Protein AF-A0A377C5Z7-F1 (afdb_monomer)

Organism: Escherichia coli (NCBI:txid562)

InterPro domains:
  IPR011757 Lytic transglycosylase MltB [TIGR02282] (18-226)
  IPR023346 Lysozyme-like domain superfamily [SSF53955] (19-225)
  IPR031304 Transglycosylase SLT domain 2 [PF13406] (20-225)
  IPR043426 Membrane-bound lytic murein transglycosylase B-like [PTHR30163] (13-225)

Solvent-accessible surface area (backbone atoms only — not comparable to full-atom values): 14525 Å² total; per-residue (Å²): 111,71,71,60,57,49,51,54,58,54,54,60,49,47,58,53,50,41,51,54,47,66,75,41,42,68,56,36,52,50,26,24,72,76,38,49,38,54,48,70,55,48,55,48,49,22,38,73,59,7,57,70,54,76,48,34,52,81,35,36,29,53,60,24,21,50,47,36,28,76,74,31,79,95,49,13,70,64,28,40,55,31,39,54,39,38,53,50,47,22,60,77,72,69,46,64,58,80,74,44,46,3,29,77,80,30,24,32,24,28,63,47,38,41,37,59,49,41,79,73,29,53,36,53,52,73,71,81,86,54,72,44,46,78,38,69,49,15,24,45,32,15,51,22,42,41,41,35,76,53,61,42,58,76,74,63,26,26,37,50,36,76,37,60,51,84,93,54,81,64,33,84,86,38,80,38,44,52,66,58,41,42,74,49,52,30,42,69,68,55,89,69,79,90,63,61,56,27,12,38,35,72,32,61,49,85,89,48,76,49,33,31,41,35,24,68,39,42,50,33,61,44,62,82,42,58,60,48,97,88,42,100,64,25,60,70,46,45,60,29,76,71,36,53,87,70,58,64,56,56,67,59,89,90,42,87,44,89,21,74,44,60,94,40,30,76,80,83,129

Sequence (269 aa):
MAALSQKIYYAGQRAERCVFWNQYEDALNRAWQVYGVPPEIIVGIIGVETRWGRVMGKTRILDALATLSFNYPRRAEYFSGELETFLLMARDEQDDPLNLKGSFAGAMGYGQFMPSSYKQYAVDFSGDGHINLWDPVDAIGSVANYFKAHGWVKGIRSRNGKRQAPGLLNGFKTRYSISQLAAAGLTPQQPLGNHQQASLLRLDVGTGYQYWYGLPNFYTITRYKPQHPLRNGGLAVRTSRGAGARAVTICKRGRELPLANQLFSESSS

Foldseek 3Di:
DVVVVLVVVVVVLLVLLQVLCVVCVVLQVVLCVVQVDHSCLLSVQLCVQANVPPRQADAQLLVLLVCCLPPPVVCNVVSVVLNVLLVVLCVVQVHDSRPFGGDSNNQGASNRDGSVLCVVQFDPQVPPPHGDSNDSSRSSNSVSRLLSVLPDDNFFQKFWWPDDQVVDDADQPDKDFPVVCVVSVTDTPDDPPPDGMFGWHWADLPVGIIIMGGDSSNNSSQVSWVPDPPDDAGPVRCCRPSDSLFAPFDDDPNDTDGPSPPVGGDDDD

Nearest PDB structures (foldseek):
  1qdt-assembly1_A  TM=9.979E-01  e=6.343E-34  Escherichia coli
  1d0l-assembly1_A  TM=9.889E-01  e=9.817E-34  Escherichia coli
  1ltm-assembly1_A  TM=9.969E-01  e=5.631E-33  Escherichia coli
  4anr-assembly1_A  TM=9.331E-01  e=9.715E-22  Pseudomonas aeruginosa PAO1
  5o8x-assembly2_B  TM=9.206E-01  e=4.731E-21  Pseudomonas aeruginosa

Secondary structure (DSSP, 8-state):
-HHHHHHHHHHHHHHHHHHHHHHTHHHHHHHHHHH---HHHHHHHHHHHHTTTTT---EEHHHHHHHHHHS-GGGHHHHHHHHHHHHHHHHHTT--TTT-EE-TT--BTTTTB-HHHHHHH----SSSS---TTSHHHHHHHHHHHHHHTT--SS--EEEBSS--TTS--STT--EEHHHHHHTT--BSS--TT--EEEEEEEE-SSSEEEEEE-HHHHHHHHHS---TTSS--HHHHHHHS--S-----EETTEE---SSTTTSPPP-

Structure (mmCIF, N/CA/C/O backbone):
data_AF-A0A377C5Z7-F1
#
_entry.id   AF-A0A377C5Z7-F1
#
loop_
_atom_site.group_PDB
_atom_site.id
_atom_site.type_symbol
_atom_site.label_atom_id
_atom_site.label_alt_id
_atom_site.label_comp_id
_atom_site.label_asym_id
_atom_site.label_entity_id
_atom_site.label_seq_id
_atom_site.pdbx_PDB_ins_code
_atom_site.Cartn_x
_atom_site.Cartn_y
_atom_site.Cartn_z
_atom_site.occupancy
_atom_site.B_iso_or_equiv
_atom_site.auth_seq_id
_atom_site.auth_comp_id
_atom_site.auth_asym_id
_atom_site.auth_atom_id
_atom_site.pdbx_PDB_model_num
ATOM 1 N N . MET A 1 1 ? 29.939 13.142 4.996 1.00 23.59 1 MET A N 1
ATOM 2 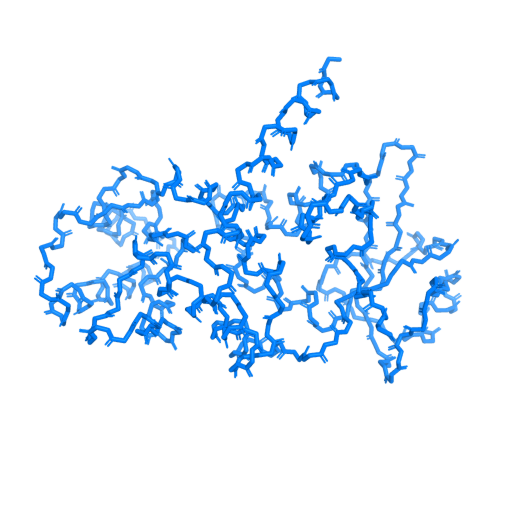C CA . MET A 1 1 ? 29.063 13.100 6.192 1.00 23.59 1 MET A CA 1
ATOM 3 C C . MET A 1 1 ? 27.682 12.480 5.926 1.00 23.59 1 MET A C 1
ATOM 5 O O . MET A 1 1 ? 27.340 11.537 6.629 1.00 23.59 1 MET A O 1
ATOM 9 N N . ALA A 1 2 ? 26.926 12.877 4.888 1.00 23.48 2 ALA A N 1
ATOM 10 C CA . ALA A 1 2 ? 25.609 12.281 4.566 1.00 23.48 2 ALA A CA 1
ATOM 11 C C . ALA A 1 2 ? 25.632 10.755 4.290 1.00 23.48 2 ALA A C 1
ATOM 13 O O . ALA A 1 2 ? 24.797 10.016 4.802 1.00 23.48 2 ALA A O 1
ATOM 14 N N . ALA A 1 3 ? 26.645 10.252 3.573 1.00 24.05 3 ALA A N 1
ATOM 15 C CA . ALA A 1 3 ? 26.779 8.821 3.268 1.00 24.05 3 ALA A CA 1
ATOM 16 C C . ALA A 1 3 ? 27.114 7.933 4.492 1.00 24.05 3 ALA A C 1
ATOM 18 O O . ALA A 1 3 ? 26.784 6.746 4.503 1.00 24.05 3 ALA A O 1
ATOM 19 N N . LEU A 1 4 ? 27.757 8.492 5.529 1.00 22.17 4 LEU A N 1
ATOM 20 C CA . LEU A 1 4 ? 28.096 7.775 6.769 1.00 22.17 4 LEU A CA 1
ATOM 21 C C . LEU A 1 4 ? 26.872 7.655 7.693 1.00 22.17 4 LEU A C 1
ATOM 23 O O . LEU A 1 4 ? 26.595 6.573 8.203 1.00 22.17 4 LEU A O 1
ATOM 27 N N . SER A 1 5 ? 26.083 8.730 7.807 1.00 25.59 5 SER A N 1
ATOM 28 C CA . SER A 1 5 ? 24.785 8.738 8.503 1.00 25.59 5 SER A CA 1
ATOM 29 C C . SER A 1 5 ? 23.794 7.729 7.895 1.00 25.59 5 SER A C 1
ATOM 31 O O . SER A 1 5 ? 23.107 7.000 8.610 1.00 25.59 5 SER A O 1
ATOM 33 N N . GLN A 1 6 ? 23.795 7.595 6.567 1.00 30.36 6 GLN A N 1
ATOM 34 C CA . GLN A 1 6 ? 22.922 6.680 5.830 1.00 30.36 6 GLN A CA 1
ATOM 35 C C . GLN A 1 6 ? 23.307 5.198 6.002 1.00 30.36 6 GLN A C 1
ATOM 37 O O . GLN A 1 6 ? 22.430 4.342 6.114 1.00 30.36 6 GLN A O 1
ATOM 42 N N . LYS A 1 7 ? 24.607 4.877 6.097 1.00 27.23 7 LYS A N 1
ATOM 43 C CA . LYS A 1 7 ? 25.085 3.516 6.414 1.00 27.23 7 LYS A CA 1
ATOM 44 C C . LYS A 1 7 ? 24.600 3.039 7.786 1.00 27.23 7 LYS A C 1
ATOM 46 O O . LYS A 1 7 ? 24.152 1.903 7.898 1.00 27.23 7 LYS A O 1
ATOM 51 N N . ILE A 1 8 ? 24.650 3.904 8.798 1.00 28.05 8 ILE A N 1
ATOM 52 C CA . ILE A 1 8 ? 24.193 3.592 10.162 1.00 28.05 8 ILE A CA 1
ATOM 53 C C . ILE A 1 8 ? 22.662 3.424 10.187 1.00 28.05 8 ILE A C 1
ATOM 55 O O . ILE A 1 8 ? 22.156 2.466 10.769 1.00 28.05 8 ILE A O 1
ATOM 59 N N . TYR A 1 9 ? 21.930 4.281 9.462 1.00 35.31 9 TYR A N 1
ATOM 60 C CA . TYR A 1 9 ? 20.467 4.221 9.330 1.00 35.31 9 TYR A CA 1
ATOM 61 C C . TYR A 1 9 ? 19.951 2.893 8.747 1.00 35.31 9 TYR A C 1
ATOM 63 O O . TYR A 1 9 ? 18.966 2.341 9.241 1.00 35.31 9 TYR A O 1
ATOM 71 N N . TYR A 1 10 ? 20.614 2.365 7.712 1.00 42.19 10 TYR A N 1
ATOM 72 C CA . TYR A 1 10 ? 20.231 1.098 7.078 1.00 42.19 10 TYR A CA 1
ATOM 73 C C . TYR A 1 10 ? 20.812 -0.140 7.780 1.00 42.19 10 TYR A C 1
ATOM 75 O O . TYR A 1 10 ? 20.219 -1.213 7.684 1.00 42.19 10 TYR A O 1
ATOM 83 N N . ALA A 1 11 ? 21.931 -0.016 8.503 1.00 43.81 11 ALA A N 1
ATOM 84 C CA . ALA A 1 11 ? 22.494 -1.111 9.295 1.00 43.81 11 ALA A CA 1
ATOM 85 C C . ALA A 1 11 ? 21.603 -1.473 10.497 1.00 43.81 11 ALA A C 1
ATOM 87 O O . ALA A 1 11 ? 21.316 -2.652 10.688 1.00 43.81 11 ALA A O 1
ATOM 88 N N . GLY A 1 12 ? 21.085 -0.483 11.237 1.00 54.31 12 GLY A N 1
ATOM 89 C CA . GLY A 1 12 ? 20.148 -0.728 12.347 1.00 54.31 12 GLY A CA 1
ATOM 90 C C . GLY A 1 12 ? 18.846 -1.400 11.891 1.00 54.31 12 GLY A C 1
ATOM 91 O O . GLY A 1 12 ? 18.386 -2.362 12.498 1.00 54.31 12 GLY A O 1
ATOM 92 N N . GLN A 1 13 ? 18.323 -0.997 10.731 1.00 63.56 13 GLN A N 1
ATOM 93 C CA . GLN A 1 13 ? 17.119 -1.596 10.141 1.00 63.56 13 GLN A CA 1
ATOM 94 C C . GLN A 1 13 ? 17.314 -3.033 9.633 1.00 63.56 13 GLN A C 1
ATOM 96 O O . GLN A 1 13 ? 16.328 -3.738 9.428 1.00 63.56 13 GLN A O 1
ATOM 101 N N . ARG A 1 14 ? 18.554 -3.507 9.420 1.00 64.62 14 ARG A N 1
ATOM 102 C CA . ARG A 1 14 ? 18.793 -4.901 8.996 1.00 64.62 14 ARG A CA 1
ATOM 103 C C . ARG A 1 14 ? 18.428 -5.888 10.096 1.00 64.62 14 ARG A C 1
ATOM 105 O O . ARG A 1 14 ? 17.741 -6.858 9.798 1.00 64.62 14 ARG A O 1
ATOM 112 N N . ALA A 1 15 ? 18.857 -5.637 11.331 1.00 76.50 15 ALA A N 1
ATOM 113 C CA . ALA A 1 15 ? 18.567 -6.530 12.451 1.00 76.50 15 ALA A CA 1
ATOM 114 C C . ALA A 1 15 ? 17.055 -6.618 12.703 1.00 76.50 15 ALA A C 1
ATOM 116 O O . ALA A 1 15 ? 16.495 -7.706 12.772 1.00 76.50 15 ALA A O 1
ATOM 117 N N . GLU A 1 16 ? 16.385 -5.469 12.727 1.00 79.19 16 GLU A N 1
ATOM 118 C CA . GLU A 1 16 ? 14.942 -5.357 12.966 1.00 79.19 16 GLU A CA 1
ATOM 119 C C . GLU A 1 16 ? 14.116 -6.077 11.905 1.00 79.19 16 GLU A C 1
ATOM 121 O O . GLU A 1 16 ? 13.191 -6.816 12.235 1.00 79.19 16 GLU A O 1
ATOM 126 N N . ARG A 1 17 ? 14.502 -5.932 10.631 1.00 82.31 17 ARG A N 1
ATOM 127 C CA . ARG A 1 17 ? 13.880 -6.676 9.536 1.00 82.31 17 ARG A CA 1
ATOM 128 C C . ARG A 1 17 ? 13.954 -8.177 9.765 1.00 82.31 17 ARG A C 1
ATOM 130 O O . ARG A 1 17 ? 12.972 -8.874 9.542 1.00 82.31 17 ARG A O 1
ATOM 137 N N . CYS A 1 18 ? 15.138 -8.673 10.119 1.00 84.94 18 CYS A N 1
ATOM 138 C CA . CYS A 1 18 ? 15.356 -10.104 10.280 1.00 84.94 18 CYS A CA 1
ATOM 139 C C . CYS A 1 18 ? 14.595 -10.640 11.497 1.00 84.94 18 CYS A C 1
ATOM 141 O O . CYS A 1 18 ? 14.046 -11.731 11.417 1.00 84.94 18 CYS A O 1
ATOM 143 N N . VAL A 1 19 ? 14.481 -9.850 12.571 1.00 91.38 19 VAL A N 1
ATOM 144 C CA . VAL A 1 19 ? 13.620 -10.177 13.717 1.00 91.38 19 VAL A CA 1
ATOM 145 C C . VAL A 1 19 ? 12.160 -10.293 13.281 1.00 91.38 19 VAL A C 1
ATOM 147 O O . VAL A 1 19 ? 11.564 -11.340 13.504 1.00 91.38 19 VAL A O 1
ATOM 150 N N . PHE A 1 20 ? 11.606 -9.282 12.600 1.00 92.81 20 PHE A N 1
ATOM 151 C CA . PHE A 1 20 ? 10.213 -9.325 12.137 1.00 92.81 20 PHE A CA 1
ATOM 152 C C . PHE A 1 20 ? 9.961 -10.502 11.188 1.00 92.81 20 PHE A C 1
ATOM 154 O O . PHE A 1 20 ? 8.973 -11.213 11.332 1.00 92.81 20 PHE A O 1
ATOM 161 N N . TRP A 1 21 ? 10.869 -10.734 10.234 1.00 93.56 21 TRP A N 1
ATOM 162 C CA . TRP A 1 21 ? 10.748 -11.857 9.308 1.00 93.56 21 TRP A CA 1
ATOM 163 C C . TRP A 1 21 ? 10.717 -13.191 10.046 1.00 93.56 21 TRP A C 1
ATOM 165 O O . TRP A 1 21 ? 9.809 -13.978 9.818 1.00 93.56 21 TRP A O 1
ATOM 175 N N . ASN A 1 22 ? 11.701 -13.448 10.910 1.00 93.94 22 ASN A N 1
ATOM 176 C CA . ASN A 1 22 ? 11.809 -14.724 11.615 1.00 93.94 22 ASN A CA 1
ATOM 177 C C . ASN A 1 22 ? 10.630 -14.933 12.575 1.00 93.94 22 ASN A C 1
ATOM 179 O O . ASN A 1 22 ? 10.147 -16.049 12.706 1.00 93.94 22 ASN A O 1
ATOM 183 N N . GLN A 1 23 ? 10.158 -13.867 13.227 1.00 97.56 23 GLN A N 1
ATOM 184 C CA . GLN A 1 23 ? 9.027 -13.931 14.151 1.00 97.56 23 GLN A CA 1
ATOM 185 C C . GLN A 1 23 ? 7.709 -14.277 13.445 1.00 97.56 23 GLN A C 1
ATOM 187 O O . GLN A 1 23 ? 6.897 -15.000 14.010 1.00 97.56 23 GLN A O 1
ATOM 192 N N . TYR A 1 24 ? 7.499 -13.783 12.221 1.00 98.12 24 TYR A N 1
ATOM 193 C CA . TYR A 1 24 ? 6.255 -13.971 11.467 1.00 98.12 24 TYR A CA 1
ATOM 194 C C . TYR A 1 24 ? 6.449 -14.810 10.196 1.00 98.12 24 TYR A C 1
ATOM 196 O O . TYR A 1 24 ? 5.706 -14.646 9.226 1.00 98.12 24 TYR A O 1
ATOM 204 N N . GLU A 1 25 ? 7.447 -15.702 10.176 1.00 97.06 25 GLU A N 1
ATOM 205 C CA . GLU A 1 25 ? 7.810 -16.489 8.989 1.00 97.06 25 GLU A CA 1
ATOM 206 C C 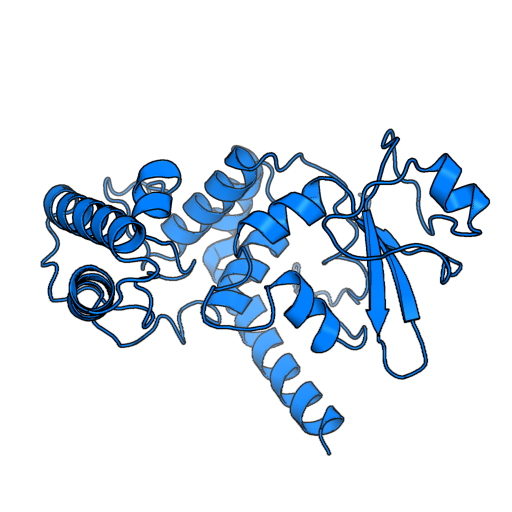. GLU A 1 25 ? 6.622 -17.318 8.476 1.00 97.06 25 GLU A C 1
ATOM 208 O O . GLU A 1 25 ? 6.363 -17.336 7.271 1.00 97.06 25 GLU A O 1
ATOM 213 N N . ASP A 1 26 ? 5.841 -17.920 9.373 1.00 98.25 26 ASP A N 1
ATOM 214 C CA . ASP A 1 26 ? 4.672 -18.726 9.007 1.00 98.25 26 ASP A CA 1
ATOM 215 C C . ASP A 1 26 ? 3.556 -17.889 8.373 1.00 98.25 26 ASP A C 1
ATOM 217 O O . ASP A 1 26 ? 3.018 -18.258 7.326 1.00 98.25 26 ASP A O 1
ATOM 221 N N . ALA A 1 27 ? 3.246 -16.720 8.945 1.00 98.62 27 ALA A N 1
ATOM 222 C CA . ALA A 1 27 ? 2.271 -15.793 8.374 1.00 98.62 27 ALA A CA 1
ATOM 223 C C . ALA A 1 27 ? 2.728 -15.287 6.997 1.00 98.62 27 ALA A C 1
ATOM 225 O O . ALA A 1 27 ? 1.948 -15.270 6.046 1.00 98.62 27 ALA A O 1
ATOM 226 N N . LEU A 1 28 ? 4.008 -14.936 6.855 1.00 97.69 28 LEU A N 1
ATOM 227 C CA . LEU A 1 28 ? 4.588 -14.499 5.585 1.00 97.69 28 LEU A CA 1
ATOM 228 C C . LEU A 1 28 ? 4.535 -15.599 4.517 1.00 97.69 28 LEU A C 1
ATOM 230 O O . LEU A 1 28 ? 4.160 -15.335 3.372 1.00 97.69 28 LEU A O 1
ATOM 234 N N . ASN A 1 29 ? 4.878 -16.834 4.881 1.00 97.50 29 ASN A N 1
ATOM 235 C CA . ASN A 1 29 ? 4.826 -17.977 3.974 1.00 97.50 29 ASN A CA 1
ATOM 236 C C . ASN A 1 29 ? 3.388 -18.298 3.560 1.00 97.50 29 ASN A C 1
ATOM 238 O O . ASN A 1 29 ? 3.127 -18.517 2.375 1.00 97.50 29 ASN A O 1
ATOM 242 N N . ARG A 1 30 ? 2.440 -18.257 4.500 1.00 98.50 30 ARG A N 1
ATOM 243 C CA . ARG A 1 30 ? 1.015 -18.437 4.204 1.00 98.50 30 ARG A CA 1
ATOM 244 C C . ARG A 1 30 ? 0.492 -17.334 3.287 1.00 98.50 30 ARG A C 1
ATOM 246 O O . ARG A 1 30 ? -0.177 -17.630 2.301 1.00 98.50 30 ARG A O 1
ATOM 253 N N . ALA A 1 31 ? 0.851 -16.074 3.533 1.00 97.94 31 ALA A N 1
ATOM 254 C CA . ALA A 1 31 ? 0.474 -14.960 2.664 1.00 97.94 31 ALA A CA 1
ATOM 255 C C . ALA A 1 31 ? 1.033 -15.136 1.244 1.00 97.94 31 ALA A C 1
ATOM 257 O O . ALA A 1 31 ? 0.332 -14.888 0.261 1.00 97.94 31 ALA A O 1
ATOM 258 N N . TRP A 1 32 ? 2.262 -15.640 1.117 1.00 95.88 32 TRP A N 1
ATOM 259 C CA . TRP A 1 32 ? 2.836 -15.961 -0.185 1.00 95.88 32 TRP A CA 1
ATOM 260 C C . TRP A 1 32 ? 2.069 -17.073 -0.909 1.00 95.88 32 TRP A C 1
ATOM 262 O O . TRP A 1 32 ? 1.800 -16.946 -2.103 1.00 95.88 32 TRP A O 1
ATOM 272 N N . GLN A 1 33 ? 1.673 -18.130 -0.202 1.00 96.94 33 GLN A N 1
ATOM 273 C CA . GLN A 1 33 ? 0.896 -19.234 -0.773 1.00 96.94 33 GLN A CA 1
ATOM 274 C C . GLN A 1 33 ? -0.501 -18.785 -1.231 1.00 96.94 33 GLN A C 1
ATOM 276 O O . GLN A 1 33 ? -0.922 -19.134 -2.331 1.00 96.94 33 GLN A O 1
ATOM 281 N N . VAL A 1 34 ? -1.195 -17.975 -0.425 1.00 97.31 34 VAL A N 1
ATOM 282 C CA . VAL A 1 34 ? -2.578 -17.533 -0.691 1.00 97.31 34 VAL A CA 1
ATOM 283 C C . VAL A 1 34 ? -2.642 -16.423 -1.749 1.00 97.31 34 VAL A C 1
ATOM 285 O O . VAL A 1 34 ? -3.525 -16.415 -2.619 1.00 97.31 34 VAL A O 1
ATOM 288 N N . TYR A 1 35 ? -1.714 -15.465 -1.685 1.00 96.25 35 TYR A N 1
ATOM 289 C CA . TYR A 1 35 ? -1.780 -14.243 -2.489 1.00 96.25 35 TYR A CA 1
ATOM 290 C C . TYR A 1 35 ? -0.719 -14.152 -3.590 1.00 96.25 35 TYR A C 1
ATOM 292 O O . TYR A 1 35 ? -0.818 -13.288 -4.458 1.00 96.25 35 TYR A O 1
ATOM 300 N N . GLY A 1 36 ? 0.296 -15.020 -3.586 1.00 92.56 36 GLY A N 1
ATOM 301 C CA . GLY A 1 36 ? 1.389 -14.988 -4.563 1.00 92.56 36 GLY A CA 1
ATOM 302 C C . GLY A 1 36 ? 2.370 -13.824 -4.373 1.00 92.56 36 GLY A C 1
ATOM 303 O O . GLY A 1 36 ? 3.256 -13.627 -5.210 1.00 92.56 36 GLY A O 1
ATOM 304 N N . VAL A 1 37 ? 2.235 -13.060 -3.284 1.00 91.06 37 VAL A N 1
ATOM 305 C CA . VAL A 1 37 ? 3.092 -11.915 -2.949 1.00 91.06 37 VAL A CA 1
ATOM 306 C C . VAL A 1 37 ? 4.277 -12.399 -2.109 1.00 91.06 37 VAL A C 1
ATOM 308 O O . VAL A 1 37 ? 4.057 -12.952 -1.034 1.00 91.06 37 VAL A O 1
ATOM 311 N N . PRO A 1 38 ? 5.530 -12.219 -2.566 1.00 88.81 38 PRO A N 1
ATOM 312 C CA . PRO A 1 38 ? 6.696 -12.705 -1.841 1.00 88.81 38 PRO A CA 1
ATOM 313 C C . PRO A 1 38 ? 6.857 -12.040 -0.464 1.00 88.81 38 PRO A C 1
ATOM 315 O O . PRO A 1 38 ? 6.632 -10.826 -0.351 1.00 88.81 38 PRO A O 1
ATOM 318 N N . PRO A 1 39 ? 7.330 -12.778 0.557 1.00 89.25 39 PRO A N 1
ATOM 319 C CA . PRO A 1 39 ? 7.562 -12.242 1.897 1.00 89.25 39 PRO A CA 1
ATOM 320 C C . PRO A 1 39 ? 8.409 -10.965 1.925 1.00 89.25 39 PRO A C 1
ATOM 322 O O . PRO A 1 39 ? 8.112 -1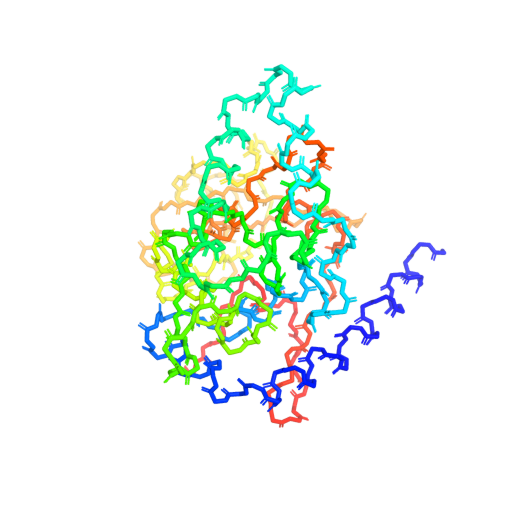0.044 2.684 1.00 89.25 39 PRO A O 1
ATOM 325 N N . GLU A 1 40 ? 9.418 -10.835 1.055 1.00 85.31 40 GLU A N 1
ATOM 326 C CA . GLU A 1 40 ? 10.274 -9.647 1.035 1.00 85.31 40 GLU A CA 1
ATOM 327 C C . GLU A 1 40 ? 9.561 -8.364 0.612 1.00 85.31 40 GLU A C 1
ATOM 329 O O . GLU A 1 40 ? 9.995 -7.274 0.990 1.00 85.31 40 GLU A O 1
ATOM 334 N N . ILE A 1 41 ? 8.458 -8.481 -0.128 1.00 85.31 41 ILE A N 1
ATOM 335 C CA . ILE A 1 41 ? 7.621 -7.340 -0.497 1.00 85.31 41 ILE A CA 1
ATOM 336 C C . ILE A 1 41 ? 6.778 -6.907 0.690 1.00 85.31 41 ILE A C 1
ATOM 338 O O . ILE A 1 41 ? 6.774 -5.724 1.022 1.00 85.31 41 ILE A O 1
ATOM 342 N N . ILE A 1 42 ? 6.149 -7.857 1.378 1.00 89.50 42 ILE A N 1
ATOM 343 C CA . ILE A 1 42 ? 5.321 -7.585 2.556 1.00 89.50 42 ILE A CA 1
ATOM 344 C C . ILE A 1 42 ? 6.178 -6.957 3.665 1.00 89.50 42 ILE A C 1
ATOM 346 O O . ILE A 1 42 ? 5.888 -5.860 4.145 1.00 89.50 42 ILE A O 1
ATOM 350 N N . VAL A 1 43 ? 7.303 -7.597 4.002 1.00 90.31 43 VAL A N 1
ATOM 351 C CA . VAL A 1 43 ? 8.256 -7.104 5.008 1.00 90.31 43 VAL A CA 1
ATOM 352 C C . VAL A 1 43 ? 8.850 -5.754 4.602 1.00 90.31 43 VAL A C 1
ATOM 354 O O . VAL A 1 43 ? 9.063 -4.893 5.460 1.00 90.31 43 VAL A O 1
ATOM 357 N N . GLY A 1 44 ? 9.124 -5.554 3.309 1.00 84.06 44 GLY A N 1
ATOM 358 C CA . GLY A 1 44 ? 9.621 -4.288 2.775 1.00 84.06 44 GLY A CA 1
ATOM 359 C C . GLY A 1 44 ? 8.619 -3.146 2.938 1.00 84.06 44 GLY A C 1
ATOM 360 O O . GLY A 1 44 ? 9.003 -2.064 3.378 1.00 84.06 44 GLY A O 1
ATOM 361 N N . ILE A 1 45 ? 7.342 -3.390 2.638 1.00 86.44 45 ILE A N 1
ATOM 362 C CA . ILE A 1 45 ? 6.261 -2.407 2.778 1.00 86.44 45 ILE A CA 1
ATOM 363 C C . ILE A 1 45 ? 6.071 -2.022 4.243 1.00 86.44 45 ILE A C 1
ATOM 365 O O . ILE A 1 45 ? 6.200 -0.847 4.578 1.00 86.44 45 ILE A O 1
ATOM 369 N N . ILE A 1 46 ? 5.883 -3.000 5.130 1.00 90.62 46 ILE A N 1
ATOM 370 C CA . ILE A 1 46 ? 5.712 -2.752 6.569 1.00 90.62 46 ILE A CA 1
ATOM 371 C C . ILE A 1 46 ? 6.939 -2.024 7.155 1.00 90.62 46 ILE A C 1
ATOM 373 O O . ILE A 1 46 ? 6.811 -1.098 7.960 1.00 90.62 46 ILE A O 1
ATOM 377 N N . GLY A 1 47 ? 8.146 -2.395 6.719 1.00 86.38 47 GLY A N 1
ATOM 378 C CA . GLY A 1 47 ? 9.384 -1.742 7.140 1.00 86.38 47 GLY A CA 1
ATOM 379 C C . GLY A 1 47 ? 9.453 -0.268 6.737 1.00 86.38 47 GLY A C 1
ATOM 380 O O . GLY A 1 47 ? 9.821 0.575 7.556 1.00 86.38 47 GLY A O 1
ATOM 381 N N . VAL A 1 48 ? 9.076 0.067 5.499 1.00 82.00 48 VAL A N 1
ATOM 382 C CA . VAL A 1 48 ? 9.082 1.464 5.037 1.00 82.00 48 VAL A CA 1
ATOM 383 C C . VAL A 1 48 ? 7.972 2.288 5.686 1.00 82.00 48 VAL A C 1
ATOM 385 O O . VAL A 1 48 ? 8.204 3.454 6.014 1.00 82.00 48 VAL A O 1
ATOM 388 N N . GLU A 1 49 ? 6.793 1.704 5.878 1.00 85.38 49 GLU A N 1
ATOM 389 C CA . GLU A 1 49 ? 5.643 2.420 6.423 1.00 85.38 49 GLU A CA 1
ATOM 390 C C . GLU A 1 49 ? 5.798 2.717 7.916 1.00 85.38 49 GLU A C 1
ATOM 392 O O . GLU A 1 49 ? 5.567 3.851 8.336 1.00 85.38 49 GLU A O 1
ATOM 397 N N . THR A 1 50 ? 6.232 1.739 8.717 1.00 86.88 50 THR A N 1
ATOM 398 C CA . THR A 1 50 ? 6.186 1.859 10.187 1.00 86.88 50 THR A CA 1
ATOM 399 C C . THR A 1 50 ? 7.430 1.376 10.91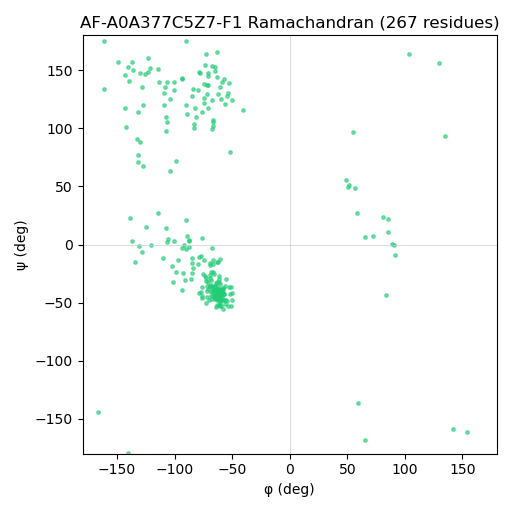6 1.00 86.88 50 THR A C 1
ATOM 401 O O . THR A 1 50 ? 7.458 1.406 12.147 1.00 86.88 50 THR A O 1
ATOM 404 N N . ARG A 1 51 ? 8.474 0.940 10.197 1.00 89.75 51 ARG A N 1
ATOM 405 C CA . ARG A 1 51 ? 9.618 0.217 10.782 1.00 89.75 51 ARG A CA 1
ATOM 406 C C . ARG A 1 51 ? 9.157 -0.969 11.627 1.00 89.75 51 ARG A C 1
ATOM 408 O O . ARG A 1 51 ? 9.536 -1.083 12.793 1.00 89.75 51 ARG A O 1
ATOM 415 N N . TRP A 1 52 ? 8.300 -1.805 11.040 1.00 94.06 52 TRP A N 1
ATOM 416 C CA . TRP A 1 52 ? 7.775 -3.003 11.700 1.00 94.06 52 TRP A CA 1
ATOM 417 C C . TRP A 1 52 ? 7.079 -2.677 13.030 1.00 94.06 52 TRP A C 1
ATOM 419 O O . TRP A 1 52 ? 7.370 -3.281 14.055 1.00 94.06 52 TRP A O 1
ATOM 429 N N . GLY A 1 53 ? 6.186 -1.678 13.009 1.00 93.62 53 GLY A N 1
ATOM 430 C CA . GLY A 1 53 ? 5.326 -1.320 14.147 1.00 93.62 53 GLY A CA 1
ATOM 431 C C . GLY A 1 53 ? 5.883 -0.255 15.098 1.00 93.62 53 GLY A C 1
ATOM 432 O O . GLY A 1 53 ? 5.155 0.269 15.936 1.00 93.62 53 GLY A O 1
ATOM 433 N N . ARG A 1 54 ? 7.150 0.151 14.965 1.00 92.69 54 ARG A N 1
ATOM 434 C CA . ARG A 1 54 ? 7.762 1.130 15.890 1.00 92.69 54 ARG A CA 1
ATOM 435 C C . ARG A 1 54 ? 7.274 2.560 15.696 1.00 92.69 54 ARG A C 1
ATOM 437 O O . ARG A 1 54 ? 7.332 3.370 16.617 1.00 92.69 54 ARG A O 1
ATOM 444 N N . VAL A 1 55 ? 6.842 2.895 14.484 1.00 91.50 55 VAL A N 1
ATOM 445 C CA . VAL A 1 55 ? 6.385 4.234 14.103 1.00 91.50 55 VAL A CA 1
ATOM 446 C C . VAL A 1 55 ? 5.055 4.116 13.365 1.00 91.50 55 VAL A C 1
ATOM 448 O O . VAL A 1 55 ? 4.981 4.333 12.162 1.00 91.50 55 VAL A O 1
ATOM 451 N N . MET A 1 56 ? 3.991 3.769 14.090 1.00 92.56 56 MET A N 1
ATOM 452 C CA . MET A 1 56 ? 2.634 3.677 13.521 1.00 92.56 56 MET A CA 1
ATOM 453 C C . MET A 1 56 ? 1.890 5.020 13.491 1.00 92.56 56 MET A C 1
ATOM 455 O O . MET A 1 56 ? 0.872 5.154 12.818 1.00 92.56 56 MET A O 1
ATOM 459 N N . GLY A 1 57 ? 2.434 6.032 14.170 1.00 93.38 57 GLY A N 1
ATOM 460 C CA . GLY A 1 57 ? 1.823 7.347 14.328 1.00 93.38 57 GLY A CA 1
ATOM 461 C C . GLY A 1 57 ? 1.219 7.542 15.719 1.00 93.38 57 GLY A C 1
ATOM 462 O O . GLY A 1 57 ? 1.094 6.605 16.501 1.00 93.38 57 GLY A O 1
ATOM 463 N N . LYS A 1 58 ? 0.950 8.800 16.069 1.00 96.62 58 LYS A N 1
ATOM 464 C CA . LYS A 1 58 ? 0.536 9.207 17.425 1.00 96.62 58 LYS A CA 1
ATOM 465 C C . LYS A 1 58 ? -0.731 10.062 17.432 1.00 96.62 58 LYS A C 1
ATOM 467 O O . LYS A 1 58 ? -1.231 10.385 18.505 1.00 96.62 58 LYS A O 1
ATOM 472 N N . THR A 1 59 ? -1.225 10.443 16.257 1.00 97.69 59 THR A N 1
ATOM 473 C CA . THR A 1 59 ? -2.409 11.289 16.095 1.00 97.69 59 THR A CA 1
ATOM 474 C C . THR A 1 59 ? -3.641 10.401 16.153 1.00 97.69 59 THR A C 1
ATOM 476 O O . THR A 1 59 ? -3.643 9.356 15.503 1.00 97.69 59 THR A O 1
ATOM 479 N N . ARG A 1 60 ? -4.680 10.780 16.906 1.00 98.69 60 ARG A N 1
ATOM 480 C CA . ARG A 1 60 ? -5.954 10.050 16.847 1.00 98.69 60 ARG A CA 1
ATOM 481 C C . ARG A 1 60 ? -6.499 10.125 15.426 1.00 98.69 60 ARG A C 1
ATOM 483 O O . ARG A 1 60 ? -6.459 11.190 14.808 1.00 98.69 60 ARG A O 1
ATOM 490 N N . ILE A 1 61 ? -6.982 9.003 14.906 1.00 98.44 61 ILE A N 1
ATOM 491 C CA . ILE A 1 61 ? -7.484 8.945 13.528 1.00 98.44 61 ILE A CA 1
ATOM 492 C C . ILE A 1 61 ? -8.680 9.881 13.361 1.00 98.44 61 ILE A C 1
ATOM 494 O O . ILE A 1 61 ? -8.732 10.623 12.379 1.00 98.44 61 ILE A O 1
ATOM 498 N N . LEU A 1 62 ? -9.558 9.936 14.369 1.00 98.75 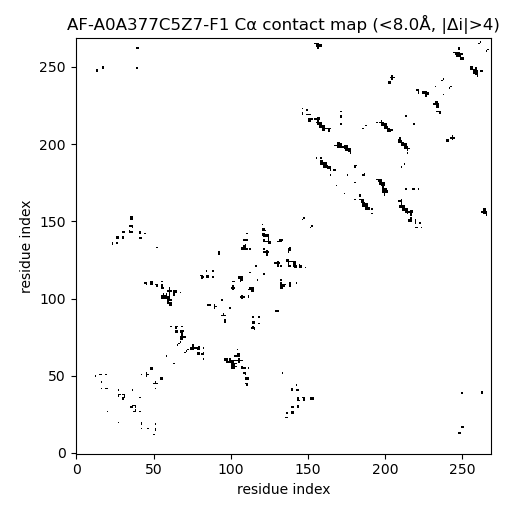62 LEU A N 1
ATOM 499 C CA . LEU A 1 62 ? -10.688 10.857 14.390 1.00 98.75 62 LEU A CA 1
ATOM 500 C C . LEU A 1 62 ? -10.246 12.323 14.246 1.00 98.75 62 LEU A C 1
ATOM 502 O O . LEU A 1 62 ? -10.773 13.025 13.389 1.00 98.75 62 LEU A O 1
ATOM 506 N N . ASP A 1 63 ? -9.240 12.769 15.012 1.00 98.69 63 ASP A N 1
ATOM 507 C CA . ASP A 1 63 ? -8.732 14.151 14.949 1.00 98.69 63 ASP A CA 1
ATOM 508 C C . ASP A 1 63 ? -8.199 14.491 13.552 1.00 98.69 63 ASP A C 1
ATOM 510 O O . ASP A 1 63 ? -8.501 15.550 12.999 1.00 98.69 63 ASP A O 1
ATOM 514 N N . ALA A 1 64 ? -7.404 13.587 12.970 1.00 98.19 64 ALA A N 1
ATOM 515 C CA . ALA A 1 64 ? -6.822 13.768 11.645 1.00 98.19 64 ALA A CA 1
ATOM 516 C C . ALA A 1 64 ? -7.906 13.859 10.563 1.00 98.19 64 ALA A C 1
ATOM 518 O O . ALA A 1 64 ? -7.918 14.802 9.770 1.00 98.19 64 ALA A O 1
ATOM 519 N N . LEU A 1 65 ? -8.822 12.889 10.532 1.00 98.38 65 LEU A N 1
ATOM 520 C CA . LEU A 1 65 ? -9.837 12.802 9.488 1.00 98.38 65 LEU A CA 1
ATOM 521 C C . LEU A 1 65 ? -10.905 13.886 9.634 1.00 98.38 65 LEU A C 1
ATOM 523 O O . LEU A 1 65 ? -11.259 14.489 8.626 1.00 98.38 65 LEU A O 1
ATOM 527 N N . ALA A 1 66 ? -11.353 14.219 10.847 1.00 98.69 66 ALA A N 1
ATOM 528 C CA . ALA A 1 66 ? -12.285 15.327 11.064 1.00 98.69 66 ALA A CA 1
ATOM 529 C C . ALA A 1 66 ? -11.672 16.664 10.624 1.00 98.69 66 ALA A C 1
ATOM 531 O O . ALA A 1 66 ? -12.282 17.396 9.846 1.00 98.69 66 ALA A O 1
ATOM 532 N N . THR A 1 67 ? -10.423 16.941 11.019 1.00 98.38 67 THR A N 1
ATOM 533 C CA . THR A 1 67 ? -9.719 18.167 10.603 1.00 98.38 67 THR A CA 1
ATOM 534 C C . THR A 1 67 ? -9.613 18.257 9.079 1.00 98.38 67 THR A C 1
ATOM 536 O O . THR A 1 67 ? -9.874 19.303 8.489 1.00 98.38 67 THR A O 1
ATOM 539 N N . LEU A 1 68 ? -9.248 17.162 8.409 1.00 97.69 68 LEU A N 1
ATOM 540 C CA . LEU A 1 68 ? -9.077 17.149 6.954 1.00 97.69 68 LEU A CA 1
ATOM 541 C C . LEU A 1 68 ? -10.407 17.138 6.185 1.00 97.69 68 LEU A C 1
ATOM 543 O O . LEU A 1 68 ? -10.451 17.596 5.046 1.00 97.69 68 LEU A O 1
ATOM 547 N N . SER A 1 69 ? -11.482 16.645 6.791 1.00 98.06 69 SER A N 1
ATOM 548 C CA . SER A 1 69 ? -12.820 16.676 6.196 1.00 98.06 69 SER A CA 1
ATOM 549 C C . SER A 1 69 ? -13.425 18.073 6.293 1.00 98.06 69 SER A C 1
ATOM 551 O O . SER A 1 69 ? -13.952 18.592 5.315 1.00 98.06 69 SER A O 1
ATOM 553 N N . PHE A 1 70 ? -13.305 18.720 7.455 1.00 98.25 70 PHE A N 1
ATOM 554 C CA . PHE A 1 70 ? -14.043 19.950 7.757 1.00 98.25 70 PHE A CA 1
ATOM 555 C C . PHE A 1 70 ? -13.226 21.232 7.557 1.00 98.25 70 PHE A C 1
ATOM 557 O O . PHE A 1 70 ? -13.798 22.291 7.309 1.00 98.25 70 PHE A O 1
ATOM 564 N N . ASN A 1 71 ? -11.891 21.159 7.615 1.00 97.50 71 ASN A N 1
ATOM 565 C CA . ASN A 1 71 ? -11.008 22.330 7.554 1.00 97.50 71 ASN A CA 1
ATOM 566 C C . ASN A 1 71 ? -9.951 22.253 6.438 1.00 97.50 71 ASN A C 1
ATOM 568 O O . ASN A 1 71 ? -9.004 23.041 6.427 1.00 97.50 71 ASN A O 1
ATOM 572 N N . TYR A 1 72 ? -10.106 21.345 5.466 1.00 95.50 72 TYR A N 1
ATOM 573 C CA . TYR A 1 72 ? -9.203 21.239 4.314 1.00 95.50 72 TYR A CA 1
ATOM 574 C C . TYR A 1 72 ? -9.952 21.155 2.966 1.00 95.50 72 TYR A C 1
ATOM 576 O O . TYR A 1 72 ? -10.006 20.090 2.342 1.00 95.50 72 TYR A O 1
ATOM 584 N N . PRO A 1 73 ? -10.476 22.292 2.452 1.00 94.69 73 PRO A N 1
ATOM 585 C CA . PRO A 1 73 ? -11.402 22.320 1.312 1.00 94.69 73 PRO A CA 1
ATOM 586 C C . PRO A 1 73 ? -10.920 21.571 0.066 1.00 94.69 73 PRO A C 1
ATOM 588 O O . PRO A 1 73 ? -11.699 20.896 -0.595 1.00 94.69 73 PRO A O 1
ATOM 591 N N . ARG A 1 74 ? -9.611 21.611 -0.229 1.00 95.12 74 ARG A N 1
ATOM 592 C CA . ARG A 1 74 ? -9.022 20.987 -1.429 1.00 95.12 74 ARG A CA 1
ATOM 593 C C . ARG A 1 74 ? -9.326 19.488 -1.560 1.00 95.12 74 ARG A C 1
ATOM 595 O O . ARG A 1 74 ? -9.298 18.969 -2.671 1.00 95.12 74 ARG A O 1
ATOM 602 N N . ARG A 1 75 ? -9.507 18.768 -0.447 1.00 92.62 75 ARG A N 1
ATOM 603 C CA . ARG A 1 75 ? -9.779 17.316 -0.441 1.00 92.62 75 ARG A CA 1
ATOM 604 C C . ARG A 1 75 ? -10.837 16.918 0.591 1.00 92.62 75 ARG A C 1
ATOM 606 O O . ARG A 1 75 ? -10.839 15.762 1.005 1.00 92.62 75 ARG A O 1
ATOM 613 N N . ALA A 1 76 ? -11.692 17.857 0.994 1.00 95.31 76 ALA A N 1
ATOM 614 C CA . ALA A 1 76 ? -12.700 17.651 2.029 1.00 95.31 76 ALA A CA 1
ATOM 615 C C . ALA A 1 76 ? -13.541 16.397 1.748 1.00 95.31 76 ALA A C 1
ATOM 617 O O . ALA A 1 76 ? -13.546 15.487 2.562 1.00 95.31 76 ALA A O 1
ATOM 618 N N . GLU A 1 77 ? -14.117 16.274 0.548 1.00 96.94 77 GLU A N 1
ATOM 619 C CA . GLU A 1 77 ? -14.945 15.119 0.155 1.00 96.94 77 GLU A CA 1
ATOM 620 C C . GLU A 1 77 ? -14.218 13.771 0.266 1.00 96.94 77 GLU A C 1
ATOM 622 O O . GLU A 1 77 ? -14.774 12.803 0.779 1.00 96.94 77 GLU A O 1
ATOM 627 N N . TYR A 1 78 ? -12.953 13.709 -0.167 1.00 96.25 78 TYR A N 1
ATOM 628 C CA . TYR A 1 78 ? -12.145 12.494 -0.038 1.00 96.25 78 TYR A CA 1
ATOM 629 C C . TYR A 1 78 ? -11.989 12.097 1.431 1.00 96.25 78 TYR A C 1
ATOM 631 O O . TYR A 1 78 ? -12.203 10.940 1.778 1.00 96.25 78 TYR A O 1
ATOM 639 N N . PHE A 1 79 ? -11.618 13.046 2.294 1.00 98.00 79 PHE A N 1
ATOM 640 C CA . PHE A 1 79 ? -11.416 12.751 3.710 1.00 98.00 79 PHE A CA 1
ATOM 641 C C . PHE A 1 79 ? -12.731 12.511 4.453 1.00 98.00 79 PHE A C 1
ATOM 643 O O . PHE A 1 79 ? -12.726 11.689 5.363 1.00 98.00 79 PHE A O 1
ATOM 650 N N . SER A 1 80 ? -13.844 13.109 4.021 1.00 98.44 80 SER A N 1
ATOM 651 C CA . SER A 1 80 ? -15.176 12.801 4.546 1.00 98.44 80 SER A CA 1
ATOM 652 C C . SER A 1 80 ? -15.544 11.339 4.296 1.00 98.44 80 SER A C 1
ATOM 654 O O . SER A 1 80 ? -16.015 10.674 5.212 1.00 98.44 80 SER A O 1
ATOM 656 N N . GLY A 1 81 ? -15.254 10.801 3.105 1.00 98.50 81 GLY A N 1
ATOM 657 C CA . GLY A 1 81 ? -15.461 9.376 2.819 1.00 98.50 81 GLY A CA 1
ATOM 658 C C . GLY A 1 81 ? -14.548 8.450 3.637 1.00 98.50 81 GLY A C 1
ATOM 659 O O . GLY A 1 81 ? -14.967 7.372 4.066 1.00 98.50 81 GLY A O 1
ATOM 660 N N . GLU A 1 82 ? -13.306 8.870 3.904 1.00 98.56 82 GLU A N 1
ATOM 661 C CA . GLU A 1 82 ? -12.405 8.143 4.812 1.00 98.56 82 GLU A CA 1
ATOM 662 C C . GLU A 1 82 ? -12.902 8.203 6.266 1.00 98.56 82 GLU A C 1
ATOM 664 O O . GLU A 1 82 ? -12.846 7.195 6.964 1.00 98.56 82 GLU A O 1
ATOM 669 N N . LEU A 1 83 ? -13.417 9.351 6.721 1.00 98.81 83 LEU A N 1
ATOM 670 C CA . LEU A 1 83 ? -13.991 9.530 8.056 1.00 98.81 83 LEU A CA 1
ATOM 671 C C . LEU A 1 83 ? -15.246 8.674 8.245 1.00 98.81 83 LEU A C 1
ATOM 673 O O . LEU A 1 83 ? -15.360 7.984 9.253 1.00 98.81 83 LEU A O 1
ATOM 677 N N . GLU A 1 84 ? -16.157 8.678 7.273 1.00 98.88 84 GLU A N 1
ATOM 678 C CA . GLU A 1 84 ? -17.337 7.810 7.270 1.00 98.88 84 GLU A CA 1
ATOM 679 C C . GLU A 1 84 ? -16.921 6.340 7.382 1.00 98.88 84 GLU A C 1
ATOM 681 O O . GLU A 1 84 ? -17.379 5.622 8.271 1.00 98.88 84 GLU A O 1
ATOM 686 N N . THR A 1 85 ? -15.991 5.907 6.526 1.00 98.81 85 THR A N 1
ATOM 687 C CA . THR A 1 85 ? -15.502 4.524 6.534 1.00 98.81 85 THR A CA 1
ATOM 688 C C . THR A 1 85 ? -14.820 4.170 7.855 1.00 98.81 85 THR A C 1
ATOM 690 O O . THR A 1 85 ? -14.998 3.062 8.349 1.00 98.81 85 THR A O 1
ATOM 693 N N . PHE A 1 86 ? -14.071 5.100 8.452 1.00 98.81 86 PHE A N 1
ATOM 694 C CA . PHE A 1 86 ? -13.431 4.912 9.752 1.00 98.81 86 PHE A CA 1
ATOM 695 C C . PHE A 1 86 ? -14.448 4.718 10.883 1.00 98.81 86 PHE A C 1
ATOM 697 O O . PHE A 1 86 ? -14.267 3.836 11.716 1.00 98.81 86 PHE A O 1
ATOM 704 N N . LEU A 1 87 ? -15.521 5.512 10.910 1.00 98.88 87 LEU A N 1
ATOM 705 C CA . LEU A 1 87 ? -16.569 5.381 11.925 1.00 98.88 87 LEU A CA 1
ATOM 706 C C . LEU A 1 87 ? -17.342 4.065 11.779 1.00 98.88 87 LEU A C 1
ATOM 708 O O . LEU A 1 87 ? -17.662 3.434 12.784 1.00 98.88 87 LEU A O 1
ATOM 712 N N . LEU A 1 88 ? -17.611 3.637 10.540 1.00 98.75 88 LEU A N 1
ATOM 713 C CA . LEU A 1 88 ? -18.217 2.332 10.267 1.00 98.75 88 LEU A CA 1
ATOM 714 C C . LEU A 1 88 ? -17.302 1.190 10.717 1.00 98.75 88 LEU A C 1
ATOM 716 O O . LEU A 1 88 ? -17.759 0.319 11.443 1.00 98.75 88 LEU A O 1
ATOM 720 N N . MET A 1 89 ? -16.013 1.244 10.365 1.00 98.44 89 MET A N 1
ATOM 721 C CA . MET A 1 89 ? -15.006 0.282 10.825 1.00 98.44 89 MET A CA 1
ATOM 722 C C . MET A 1 89 ? -14.990 0.179 12.352 1.00 98.44 89 MET A C 1
ATOM 724 O O . MET A 1 89 ? -15.115 -0.917 12.879 1.00 98.44 89 MET A O 1
ATOM 728 N N . ALA A 1 90 ? -14.872 1.306 13.062 1.00 98.56 90 ALA A N 1
ATOM 729 C CA . ALA A 1 90 ? -14.803 1.295 14.521 1.00 98.56 90 ALA A CA 1
ATOM 730 C C . ALA A 1 90 ? -16.068 0.690 15.148 1.00 98.56 90 ALA A C 1
ATOM 732 O O . ALA A 1 90 ? -15.984 -0.073 16.099 1.00 98.56 90 ALA A O 1
ATOM 733 N N . ARG A 1 91 ? -17.248 0.982 14.588 1.00 98.56 91 ARG A N 1
ATOM 734 C CA . ARG A 1 91 ? -18.498 0.367 15.043 1.00 98.56 91 ARG A CA 1
ATOM 735 C C . ARG A 1 91 ? -18.515 -1.143 14.797 1.00 98.56 91 ARG A C 1
ATOM 737 O O . ARG A 1 91 ? -18.928 -1.884 15.684 1.00 98.56 91 ARG A O 1
ATOM 744 N N . ASP A 1 92 ? -18.130 -1.573 13.600 1.00 97.81 92 ASP A N 1
ATOM 745 C CA . ASP A 1 92 ? -18.211 -2.974 13.186 1.00 97.81 92 ASP A CA 1
ATOM 746 C C . ASP A 1 92 ? -17.200 -3.842 13.969 1.00 97.81 92 ASP A C 1
ATOM 748 O O . ASP A 1 92 ? -17.548 -4.944 14.382 1.00 97.81 92 ASP A O 1
ATOM 752 N N . GLU A 1 93 ? -16.014 -3.304 14.281 1.00 97.88 93 GLU A N 1
ATOM 753 C CA . GLU A 1 93 ? -14.985 -3.939 15.130 1.00 97.88 93 GLU A CA 1
ATOM 754 C C . GLU A 1 93 ? -15.159 -3.661 16.636 1.00 97.88 93 GLU A C 1
ATOM 756 O O . GLU A 1 93 ? -14.354 -4.100 17.451 1.00 97.88 93 GLU A O 1
ATOM 761 N N . GLN A 1 94 ? -16.222 -2.946 17.026 1.00 97.88 94 GLN A N 1
ATOM 762 C CA . GLN A 1 94 ? -16.528 -2.581 18.419 1.00 97.88 94 GLN A CA 1
ATOM 763 C C . GLN A 1 94 ? -15.425 -1.770 19.132 1.00 97.88 94 GLN A C 1
ATOM 765 O O . GLN A 1 94 ? -15.327 -1.768 20.361 1.00 97.88 94 GLN A O 1
ATOM 770 N N . ASP A 1 95 ? -14.633 -1.025 18.367 1.00 97.75 95 ASP A N 1
ATOM 771 C CA . ASP A 1 95 ? -13.620 -0.107 18.869 1.00 97.75 95 ASP A CA 1
ATOM 772 C C . ASP A 1 95 ? -14.228 1.218 19.348 1.00 97.75 95 ASP A C 1
ATOM 774 O O . ASP A 1 95 ? -15.162 1.771 18.762 1.00 97.75 95 ASP A O 1
ATOM 778 N N . ASP A 1 96 ? -13.600 1.822 20.358 1.00 98.44 96 ASP A N 1
ATOM 779 C CA . ASP A 1 96 ? -13.787 3.248 20.629 1.00 98.44 96 ASP A CA 1
ATOM 780 C C . ASP A 1 96 ? -12.983 4.074 19.597 1.00 98.44 96 ASP A C 1
ATOM 782 O O . ASP A 1 96 ? -11.741 4.067 19.629 1.00 98.44 96 ASP A O 1
ATOM 786 N N . PRO A 1 97 ? -13.646 4.843 18.706 1.00 98.12 97 PRO A N 1
ATOM 787 C CA . PRO A 1 97 ? -12.975 5.607 17.653 1.00 98.12 97 PRO A CA 1
ATOM 788 C C . PRO A 1 97 ? -12.019 6.686 18.191 1.00 98.12 97 PRO A C 1
ATOM 790 O O . PRO A 1 97 ? -11.187 7.203 17.438 1.00 98.12 97 PRO A O 1
ATOM 793 N N . LEU A 1 98 ? -12.100 7.040 19.479 1.00 98.50 98 LEU A N 1
ATOM 794 C CA . LEU A 1 98 ? -11.190 7.987 20.125 1.00 98.50 98 LEU A CA 1
ATOM 795 C C . LEU A 1 98 ? -9.840 7.365 20.512 1.00 98.50 98 LEU A C 1
ATOM 797 O O . LEU A 1 98 ? -8.878 8.108 20.733 1.00 98.50 98 LEU A O 1
ATOM 801 N N . ASN A 1 99 ? -9.735 6.037 20.566 1.00 98.38 99 ASN A N 1
ATOM 802 C CA . ASN A 1 99 ? -8.516 5.349 20.999 1.00 98.38 99 ASN A CA 1
ATOM 803 C C . ASN A 1 99 ? -7.576 4.996 19.841 1.00 98.38 99 ASN A C 1
ATOM 805 O O . ASN A 1 99 ? -6.359 4.906 20.039 1.00 98.38 99 ASN A O 1
ATOM 809 N N . LEU A 1 100 ? -8.106 4.869 18.624 1.00 98.31 100 LEU A N 1
ATOM 810 C CA . LEU A 1 100 ? -7.328 4.491 17.447 1.00 98.31 100 LEU A CA 1
ATOM 811 C C . LEU A 1 100 ? -6.399 5.627 16.992 1.00 98.31 100 LEU A C 1
ATOM 813 O O . LEU A 1 100 ? -6.811 6.777 16.797 1.00 98.31 100 LEU A O 1
ATOM 817 N N . LYS A 1 101 ? -5.113 5.304 16.797 1.00 98.44 101 LYS A N 1
ATOM 818 C CA . LYS A 1 101 ? -4.057 6.267 16.438 1.00 98.44 101 LYS A CA 1
ATOM 819 C C . LYS A 1 101 ? -3.301 5.868 15.181 1.00 98.44 101 LYS A C 1
ATOM 821 O O . LYS A 1 101 ? -3.009 4.698 14.952 1.00 98.44 101 LYS A O 1
ATOM 826 N N . GLY A 1 102 ? -2.870 6.870 14.426 1.00 97.19 102 GLY A N 1
ATOM 827 C CA . GLY A 1 102 ? -2.007 6.678 13.274 1.00 97.19 102 GLY A CA 1
ATOM 828 C C . GLY A 1 102 ? -1.380 7.970 12.774 1.00 97.19 102 GLY A C 1
ATOM 829 O O . GLY A 1 102 ? -0.961 8.835 13.556 1.00 97.19 102 GLY A O 1
ATOM 830 N N . SER A 1 103 ? -1.232 8.073 11.457 1.00 95.94 103 SER A N 1
ATOM 831 C CA . SER A 1 103 ? -0.618 9.240 10.825 1.00 95.94 103 SER A CA 1
ATOM 832 C C . SER A 1 103 ? -1.525 10.473 10.859 1.00 95.94 103 SER A C 1
ATOM 834 O O . SER A 1 103 ? -2.743 10.383 10.983 1.00 95.94 103 SER A O 1
ATOM 836 N N . PHE A 1 104 ? -0.926 11.640 10.620 1.00 95.56 104 PHE A N 1
ATOM 837 C CA . PHE A 1 104 ? -1.637 12.916 10.479 1.00 95.56 104 PHE A CA 1
ATOM 838 C C . PHE A 1 104 ? -2.655 12.952 9.323 1.00 95.56 104 PHE A C 1
ATOM 840 O O . PHE A 1 104 ? -3.424 13.900 9.228 1.00 95.56 104 PHE A O 1
ATOM 847 N N . ALA A 1 105 ? -2.626 11.968 8.418 1.00 93.56 105 ALA A N 1
ATOM 848 C CA . ALA A 1 105 ? -3.551 11.853 7.295 1.00 93.56 105 ALA A CA 1
ATOM 849 C C . ALA A 1 105 ? -4.597 10.743 7.492 1.00 93.56 105 ALA A C 1
ATOM 851 O O . ALA A 1 105 ? -5.337 10.465 6.557 1.00 93.56 105 ALA A O 1
ATOM 852 N N . GLY A 1 106 ? -4.631 10.090 8.660 1.00 96.69 106 GLY A N 1
ATOM 853 C CA . GLY A 1 106 ? -5.575 9.010 8.960 1.00 96.69 106 GLY A CA 1
ATOM 854 C C . GLY A 1 106 ? -5.137 7.613 8.509 1.00 96.69 106 GLY A C 1
ATOM 855 O O . GLY A 1 106 ? -5.937 6.691 8.554 1.00 96.69 106 GLY A O 1
ATOM 856 N N . ALA A 1 107 ? -3.884 7.426 8.082 1.00 97.06 107 ALA A N 1
ATOM 857 C CA . ALA A 1 107 ? -3.344 6.092 7.796 1.00 97.06 107 ALA A CA 1
ATOM 858 C C . ALA A 1 107 ? -3.034 5.308 9.089 1.00 97.06 107 ALA A C 1
ATOM 860 O O . ALA A 1 107 ? -2.462 5.883 10.020 1.00 97.06 107 ALA A O 1
ATOM 861 N N . MET A 1 108 ? -3.373 4.016 9.119 1.00 98.12 108 MET A N 1
ATOM 862 C CA . MET A 1 108 ? -3.507 3.191 10.329 1.00 98.12 108 MET A CA 1
ATOM 863 C C . MET A 1 108 ? -2.611 1.945 10.311 1.00 98.12 108 MET A C 1
ATOM 865 O O . MET A 1 108 ? -2.363 1.358 9.253 1.00 98.12 108 MET A O 1
ATOM 869 N N . GLY A 1 109 ? -2.164 1.525 11.498 1.00 98.06 109 GLY A N 1
ATOM 870 C CA . GLY A 1 109 ? -1.517 0.229 11.718 1.00 98.06 109 GLY A CA 1
ATOM 871 C C . GLY A 1 109 ? -0.169 0.021 11.017 1.00 98.06 109 GLY A C 1
ATOM 872 O O . GLY A 1 109 ? 0.433 0.961 10.480 1.00 98.06 109 GLY A O 1
ATOM 873 N N . TYR A 1 110 ? 0.298 -1.232 11.013 1.00 98.06 110 TYR A N 1
ATOM 874 C CA . TYR A 1 110 ? 1.603 -1.654 10.471 1.00 98.06 110 TYR A CA 1
ATOM 875 C C . TYR A 1 110 ? 1.782 -1.309 8.989 1.00 98.06 110 TYR A C 1
ATOM 877 O O . TYR A 1 110 ? 2.879 -0.931 8.568 1.00 98.06 110 TYR A O 1
ATOM 885 N N . GLY A 1 111 ? 0.708 -1.444 8.208 1.00 94.69 111 GLY A N 1
ATOM 886 C CA . GLY A 1 111 ? 0.693 -1.200 6.766 1.00 94.69 111 GLY A CA 1
ATOM 887 C C . GLY A 1 111 ? 0.353 0.236 6.360 1.00 94.69 111 GLY A C 1
ATOM 888 O O . GLY A 1 111 ? 0.377 0.520 5.163 1.00 94.69 111 GLY A O 1
ATOM 889 N N . GLN A 1 112 ? 0.026 1.127 7.310 1.00 97.12 112 GLN A N 1
ATOM 890 C CA . GLN A 1 112 ? -0.461 2.492 7.047 1.00 97.12 112 GLN A CA 1
ATOM 891 C C . GLN A 1 112 ? -1.624 2.518 6.039 1.00 97.12 112 GLN A C 1
ATOM 893 O O . GLN A 1 112 ? -1.611 3.280 5.065 1.00 97.12 112 GLN A O 1
ATOM 898 N N . PHE A 1 113 ? -2.629 1.675 6.276 1.00 97.69 113 PHE A N 1
ATOM 899 C CA . PHE A 1 113 ? -3.854 1.622 5.479 1.00 97.69 113 PHE A CA 1
ATOM 900 C C . PHE A 1 113 ? -4.729 2.847 5.757 1.00 97.69 113 PHE A C 1
ATOM 902 O O . PHE A 1 113 ? -4.904 3.241 6.906 1.00 97.69 113 PHE A O 1
ATOM 909 N N . MET A 1 114 ? -5.295 3.441 4.707 1.00 98.06 114 MET A N 1
ATOM 910 C CA . MET A 1 114 ? -6.425 4.364 4.862 1.00 98.06 114 MET A CA 1
ATOM 911 C C . MET A 1 114 ? -7.701 3.564 5.191 1.00 98.06 114 MET A C 1
ATOM 913 O O . MET A 1 114 ? -7.770 2.398 4.791 1.00 98.06 114 MET A O 1
ATOM 917 N N . PRO A 1 115 ? -8.714 4.150 5.856 1.00 98.50 115 PRO A N 1
ATOM 918 C CA . PRO A 1 115 ? -9.986 3.475 6.139 1.00 98.50 115 PRO A CA 1
ATOM 919 C C . PRO A 1 115 ? -10.636 2.810 4.917 1.00 98.50 115 PRO A C 1
ATOM 921 O O . PRO A 1 115 ? -11.073 1.664 4.982 1.00 98.50 115 PRO A O 1
ATOM 924 N N . SER A 1 116 ? -10.624 3.466 3.759 1.00 97.94 116 SER A N 1
ATOM 925 C CA . SER A 1 116 ? -11.137 2.889 2.513 1.00 97.94 116 SER A CA 1
ATOM 926 C C . SER A 1 116 ? -10.345 1.662 2.048 1.00 97.94 116 SER A C 1
ATOM 928 O O . SER A 1 116 ? -10.937 0.704 1.546 1.00 97.94 116 SER A O 1
ATOM 930 N N . SER A 1 117 ? -9.023 1.652 2.250 1.00 97.19 117 SER A N 1
ATOM 931 C CA . SER A 1 117 ? -8.181 0.480 1.988 1.00 97.19 117 SER A CA 1
ATOM 932 C C . SER A 1 117 ? -8.457 -0.650 2.972 1.00 97.19 117 SER A C 1
ATOM 934 O O . SER A 1 117 ? -8.417 -1.806 2.564 1.00 97.19 117 SER A O 1
ATOM 936 N N . TYR A 1 118 ? -8.735 -0.336 4.242 1.00 98.31 118 TYR A N 1
ATOM 937 C CA . TYR A 1 118 ? -9.153 -1.333 5.228 1.00 98.31 118 TYR A CA 1
ATOM 938 C C . TYR A 1 118 ? -10.412 -2.046 4.740 1.00 98.31 118 TYR A C 1
ATOM 940 O O . TYR A 1 118 ? -10.379 -3.246 4.493 1.00 98.31 118 TYR A O 1
ATOM 948 N N . LYS A 1 119 ? -11.458 -1.274 4.434 1.00 98.31 119 LYS A N 1
ATOM 949 C CA . LYS A 1 119 ? -12.746 -1.803 3.975 1.00 98.31 119 LYS A CA 1
ATOM 950 C C . LYS A 1 119 ? -12.634 -2.688 2.729 1.00 98.31 119 LYS A C 1
ATOM 952 O O . LYS A 1 119 ? -13.409 -3.622 2.569 1.00 98.31 119 LYS A O 1
ATOM 957 N N . GLN A 1 120 ? -11.725 -2.362 1.811 1.00 98.00 120 GLN A N 1
ATOM 958 C CA . GLN A 1 120 ? -11.607 -3.066 0.529 1.00 98.00 120 GLN A CA 1
ATOM 959 C C . GLN A 1 120 ? -10.632 -4.246 0.553 1.00 98.00 120 GLN A C 1
ATOM 961 O O . GLN A 1 120 ? -10.798 -5.174 -0.237 1.00 98.00 120 GLN A O 1
ATOM 966 N N . TYR A 1 121 ? -9.582 -4.186 1.375 1.00 98.44 121 TYR A N 1
ATOM 967 C CA . TYR A 1 121 ? -8.433 -5.082 1.229 1.00 98.44 121 TYR A CA 1
ATOM 968 C C . TYR A 1 121 ? -7.937 -5.698 2.531 1.00 98.44 121 TYR A C 1
ATOM 970 O O . TYR A 1 121 ? -7.144 -6.639 2.452 1.00 98.44 121 TYR A O 1
ATOM 978 N N . ALA A 1 122 ? -8.334 -5.184 3.697 1.00 98.44 122 ALA A N 1
ATOM 979 C CA . ALA A 1 122 ? -7.923 -5.802 4.946 1.00 98.44 122 ALA A CA 1
ATOM 980 C C . ALA A 1 122 ? -8.633 -7.145 5.144 1.00 98.44 122 ALA A C 1
ATOM 982 O O . ALA A 1 122 ? -9.739 -7.358 4.648 1.00 98.44 122 ALA A O 1
ATOM 983 N N . VAL A 1 123 ? -7.939 -8.076 5.787 1.00 98.81 123 VAL A N 1
ATOM 984 C CA . VAL A 1 123 ? -8.408 -9.445 6.011 1.00 98.81 123 VAL A CA 1
ATOM 985 C C . VAL A 1 123 ? -8.021 -9.876 7.417 1.00 98.81 123 VAL A C 1
ATOM 987 O O . VAL A 1 123 ? -6.900 -9.590 7.842 1.00 98.81 123 VAL A O 1
ATOM 990 N N . ASP A 1 124 ? -8.922 -10.596 8.081 1.00 98.75 124 ASP A N 1
ATOM 991 C CA . ASP A 1 124 ? -8.606 -11.367 9.282 1.00 98.75 124 ASP A CA 1
ATOM 992 C C . ASP A 1 124 ? -7.691 -12.512 8.844 1.00 98.75 124 ASP A C 1
ATOM 994 O O . ASP A 1 124 ? -8.105 -13.489 8.207 1.00 98.75 124 ASP A O 1
ATOM 998 N N . PHE A 1 125 ? -6.395 -12.322 9.059 1.00 98.75 125 PHE A N 1
ATOM 999 C CA . PHE A 1 125 ? -5.385 -13.292 8.683 1.00 98.75 125 PHE A CA 1
ATOM 1000 C C . PHE A 1 125 ? -4.903 -14.089 9.885 1.00 98.75 125 PHE A C 1
ATOM 1002 O O . PHE A 1 125 ? -4.311 -15.155 9.682 1.00 98.75 125 PHE A O 1
ATOM 1009 N N . SER A 1 126 ? -5.128 -13.592 11.098 1.00 98.56 126 SER A N 1
ATOM 1010 C CA . SER A 1 126 ? -4.893 -14.297 12.352 1.00 98.56 126 SER A CA 1
ATOM 1011 C C . SER A 1 126 ? -5.914 -15.427 12.570 1.00 98.56 126 SER A C 1
ATOM 1013 O O . SER A 1 126 ? -5.537 -16.499 13.047 1.00 98.56 126 SER A O 1
ATOM 1015 N N . GLY A 1 127 ? -7.144 -15.242 12.086 1.00 98.31 127 GLY A N 1
ATOM 1016 C CA . GLY A 1 127 ? -8.274 -16.159 12.191 1.00 98.31 127 GLY A CA 1
ATOM 1017 C C . GLY A 1 127 ? -9.068 -16.014 13.490 1.00 98.31 127 GLY A C 1
ATOM 1018 O O . GLY A 1 127 ? -9.710 -16.985 13.895 1.00 98.31 127 GLY A O 1
ATOM 1019 N N . ASP A 1 128 ? -8.984 -14.868 14.170 1.00 98.06 128 ASP A N 1
ATOM 1020 C CA . ASP A 1 128 ? -9.653 -14.622 15.453 1.00 98.06 128 ASP A CA 1
ATOM 1021 C C . ASP A 1 128 ? -11.055 -13.995 15.319 1.00 98.06 128 ASP A C 1
ATOM 1023 O O . ASP A 1 128 ? -11.754 -13.831 16.320 1.00 98.06 128 ASP A O 1
ATOM 1027 N N . GLY A 1 129 ? -11.502 -13.731 14.088 1.00 97.88 129 GLY A N 1
ATOM 1028 C CA . GLY A 1 129 ? -12.801 -13.143 13.775 1.00 97.88 129 GLY A CA 1
ATOM 1029 C C . GLY A 1 129 ? -12.797 -11.617 13.689 1.00 97.88 129 GLY A C 1
ATOM 1030 O O . GLY A 1 129 ? -13.848 -11.052 13.382 1.00 97.88 129 GLY A O 1
ATOM 1031 N N . HIS A 1 130 ? -11.653 -10.966 13.912 1.00 97.94 130 HIS A N 1
ATOM 1032 C CA . HIS A 1 130 ? -11.490 -9.515 13.870 1.00 97.94 130 HIS A CA 1
ATOM 1033 C C . HIS A 1 130 ? -10.447 -9.103 12.832 1.00 97.94 130 HIS A C 1
ATOM 1035 O O . HIS A 1 130 ? -9.523 -9.848 12.525 1.00 97.9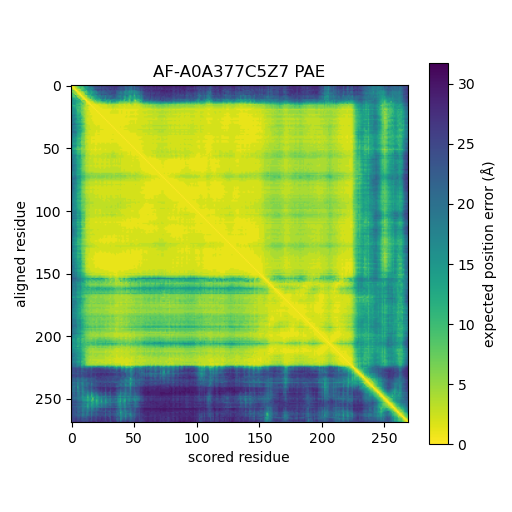4 130 HIS A O 1
ATOM 1041 N N . ILE A 1 131 ? -10.577 -7.896 12.274 1.00 98.50 131 ILE A N 1
ATOM 1042 C CA . ILE A 1 131 ? -9.550 -7.333 11.393 1.00 98.50 131 ILE A CA 1
ATOM 1043 C C . ILE A 1 131 ? -8.822 -6.210 12.127 1.00 98.50 131 ILE A C 1
ATOM 1045 O O . ILE A 1 131 ? -9.237 -5.050 12.120 1.00 98.50 131 ILE A O 1
ATOM 1049 N N . ASN A 1 132 ? -7.663 -6.525 12.699 1.00 98.31 132 ASN A N 1
ATOM 1050 C CA . ASN A 1 132 ? -6.872 -5.577 13.471 1.00 98.31 132 ASN A CA 1
ATOM 1051 C C . ASN A 1 132 ? -5.617 -5.125 12.707 1.00 98.31 132 ASN A C 1
ATOM 1053 O O . ASN A 1 132 ? -4.605 -5.814 12.645 1.00 98.31 132 ASN A O 1
ATOM 1057 N N . LEU A 1 133 ? -5.602 -3.893 12.186 1.00 98.31 133 LEU A N 1
ATOM 1058 C CA . LEU A 1 133 ? -4.426 -3.356 11.472 1.00 98.31 133 LEU A CA 1
ATOM 1059 C C . LEU A 1 133 ? -3.181 -3.146 12.363 1.00 98.31 133 LEU A C 1
ATOM 1061 O O . LEU A 1 133 ? -2.081 -2.895 11.843 1.00 98.31 133 LEU A O 1
ATOM 1065 N N . TRP A 1 134 ? -3.348 -3.190 13.687 1.00 98.44 134 TRP A N 1
ATOM 1066 C CA . TRP A 1 134 ? -2.267 -3.189 14.674 1.00 98.44 134 TRP A CA 1
ATOM 1067 C C . TRP A 1 134 ? -1.851 -4.607 15.089 1.00 98.44 134 TRP A C 1
ATOM 1069 O O . TRP A 1 134 ? -0.869 -4.734 15.819 1.00 98.44 134 TRP A O 1
ATOM 1079 N N . ASP A 1 135 ? -2.514 -5.652 14.591 1.00 98.62 135 ASP A N 1
ATOM 1080 C CA . ASP A 1 135 ? -1.997 -7.014 14.611 1.00 98.62 135 ASP A CA 1
ATOM 1081 C C . ASP A 1 135 ? -1.070 -7.239 13.389 1.00 98.62 135 ASP A C 1
ATOM 1083 O O . ASP A 1 135 ? -1.416 -6.924 12.243 1.00 98.62 135 ASP A O 1
ATOM 1087 N N . PRO A 1 136 ? 0.161 -7.735 13.594 1.00 98.50 136 PRO A N 1
ATOM 1088 C CA . PRO A 1 136 ? 1.117 -7.935 12.510 1.00 98.50 136 PRO A CA 1
ATOM 1089 C C . PRO A 1 136 ? 0.735 -9.063 11.538 1.00 98.50 136 PRO A C 1
ATOM 1091 O O . PRO A 1 136 ? 1.111 -8.978 10.367 1.00 98.50 136 PRO A O 1
ATOM 1094 N N . VAL A 1 137 ? 0.015 -10.099 11.976 1.00 98.81 137 VAL A N 1
ATOM 1095 C CA . VAL A 1 137 ? -0.453 -11.203 11.123 1.00 98.81 137 VAL A CA 1
ATOM 1096 C C . VAL A 1 137 ? -1.535 -10.698 10.174 1.00 98.81 137 VAL A C 1
ATOM 1098 O O . VAL A 1 137 ? -1.410 -10.894 8.960 1.00 98.81 137 VAL A O 1
ATOM 1101 N N . ASP A 1 138 ? -2.519 -9.962 10.686 1.00 98.88 138 ASP A N 1
ATOM 1102 C CA . ASP A 1 138 ? -3.555 -9.319 9.868 1.00 98.88 138 ASP A CA 1
ATOM 1103 C C . ASP A 1 138 ? -2.960 -8.307 8.900 1.00 98.88 138 ASP A C 1
ATOM 1105 O O . ASP A 1 138 ? -3.299 -8.292 7.714 1.00 98.88 138 ASP A O 1
ATOM 1109 N N . ALA A 1 139 ? -1.999 -7.497 9.352 1.00 98.75 139 ALA A N 1
ATOM 1110 C CA . ALA A 1 139 ? -1.301 -6.568 8.477 1.00 98.75 139 ALA A CA 1
ATOM 1111 C C . ALA A 1 139 ? -0.545 -7.286 7.344 1.00 98.75 139 ALA A C 1
ATOM 1113 O O . ALA A 1 139 ? -0.569 -6.817 6.204 1.00 98.75 139 ALA A O 1
ATOM 1114 N N . ILE A 1 140 ? 0.101 -8.427 7.619 1.00 98.81 140 ILE A N 1
ATOM 1115 C CA . ILE A 1 140 ? 0.772 -9.253 6.601 1.00 98.81 140 ILE A CA 1
ATOM 1116 C C . ILE A 1 140 ? -0.230 -9.734 5.546 1.00 98.81 140 ILE A C 1
ATOM 1118 O O . ILE A 1 140 ? 0.014 -9.554 4.346 1.00 98.81 140 ILE A O 1
ATOM 1122 N N . GLY A 1 141 ? -1.358 -10.305 5.977 1.00 98.69 141 GLY A N 1
ATOM 1123 C CA . GLY A 1 141 ? -2.411 -10.775 5.077 1.00 98.69 141 GLY A CA 1
ATOM 1124 C C . GLY A 1 141 ? -3.026 -9.640 4.263 1.00 98.69 141 GLY A C 1
ATOM 1125 O O . GLY A 1 141 ? -3.150 -9.746 3.044 1.00 98.69 141 GLY A O 1
ATOM 1126 N N . SER A 1 142 ? -3.321 -8.521 4.919 1.00 98.75 142 SER A N 1
ATOM 1127 C CA . SER A 1 142 ? -3.936 -7.332 4.323 1.00 98.75 142 SER A CA 1
ATOM 1128 C C . SER A 1 142 ? -3.039 -6.691 3.267 1.00 98.75 142 SER A C 1
ATOM 1130 O O . SER A 1 142 ? -3.491 -6.386 2.162 1.00 98.75 142 SER A O 1
ATOM 1132 N N . VAL A 1 143 ? -1.738 -6.539 3.550 1.00 98.06 143 VAL A N 1
ATOM 1133 C CA . VAL A 1 143 ? -0.755 -6.068 2.560 1.00 98.06 143 VAL A CA 1
ATOM 1134 C C . VAL A 1 143 ? -0.733 -7.016 1.363 1.00 98.06 143 VAL A C 1
ATOM 1136 O O . VAL A 1 143 ? -0.810 -6.568 0.220 1.00 98.06 143 VAL A O 1
ATOM 1139 N N . ALA A 1 144 ? -0.659 -8.325 1.592 1.00 97.75 144 ALA A N 1
ATOM 1140 C CA . ALA A 1 144 ? -0.614 -9.297 0.508 1.00 97.75 144 ALA A CA 1
ATOM 1141 C C . ALA A 1 144 ? -1.893 -9.276 -0.354 1.00 97.75 144 ALA A C 1
ATOM 1143 O O . ALA A 1 144 ? -1.805 -9.254 -1.586 1.00 97.75 144 ALA A O 1
ATOM 1144 N N . ASN A 1 145 ? -3.069 -9.194 0.274 1.00 98.50 145 ASN A N 1
ATOM 1145 C CA . ASN A 1 145 ? -4.350 -9.083 -0.416 1.00 98.50 145 ASN A CA 1
ATOM 1146 C C . ASN A 1 145 ? -4.445 -7.791 -1.239 1.00 98.50 145 ASN A C 1
ATOM 1148 O O . ASN A 1 145 ? -4.809 -7.835 -2.416 1.00 98.50 145 ASN A O 1
ATOM 1152 N N . TYR A 1 146 ? -4.010 -6.656 -0.678 1.00 97.81 146 TYR A N 1
ATOM 1153 C CA . TYR A 1 146 ? -3.926 -5.387 -1.403 1.00 97.81 146 TYR A CA 1
ATOM 1154 C C . TYR A 1 146 ? -3.099 -5.531 -2.684 1.00 97.81 146 TYR A C 1
ATOM 1156 O O . TYR A 1 146 ? -3.532 -5.118 -3.759 1.00 97.81 146 TYR A O 1
ATOM 1164 N N . PHE A 1 147 ? -1.912 -6.133 -2.598 1.00 95.06 147 PHE A N 1
ATOM 1165 C CA . PHE A 1 147 ? -1.039 -6.312 -3.759 1.00 95.06 147 PHE A CA 1
ATOM 1166 C C . PHE A 1 147 ? -1.674 -7.205 -4.827 1.00 95.06 147 PHE A C 1
ATOM 1168 O O . PHE A 1 147 ? -1.654 -6.839 -6.005 1.00 95.06 147 PHE A O 1
ATOM 1175 N N . LYS A 1 148 ? -2.280 -8.330 -4.430 1.00 96.06 148 LYS A N 1
ATOM 1176 C CA . LYS A 1 148 ? -3.013 -9.213 -5.349 1.00 96.06 148 LYS A CA 1
ATOM 1177 C C . LYS A 1 148 ? -4.151 -8.467 -6.049 1.00 96.06 148 LYS A C 1
ATOM 1179 O O . LYS A 1 148 ? -4.233 -8.507 -7.275 1.00 96.06 148 LYS A O 1
ATOM 1184 N N . ALA A 1 149 ? -4.969 -7.729 -5.298 1.00 95.62 149 ALA A N 1
ATOM 1185 C CA . ALA A 1 149 ? -6.074 -6.939 -5.841 1.00 95.62 149 ALA A CA 1
ATOM 1186 C C . ALA A 1 149 ? -5.602 -5.839 -6.813 1.00 95.62 149 ALA A C 1
ATOM 1188 O O . ALA A 1 149 ? -6.293 -5.514 -7.774 1.00 95.62 149 ALA A O 1
ATOM 1189 N N . HIS A 1 150 ? -4.387 -5.317 -6.623 1.00 92.38 150 HIS A N 1
ATOM 1190 C CA . HIS A 1 150 ? -3.763 -4.323 -7.504 1.00 92.38 150 HIS A CA 1
ATOM 1191 C C . HIS A 1 150 ? -2.937 -4.938 -8.648 1.00 92.38 150 HIS A C 1
ATOM 1193 O O . HIS A 1 150 ? -2.076 -4.272 -9.238 1.00 92.38 150 HIS A O 1
ATOM 1199 N N . GLY A 1 151 ? -3.201 -6.202 -8.984 1.00 91.88 151 GLY A N 1
ATOM 1200 C CA . GLY A 1 151 ? -2.649 -6.867 -10.160 1.00 91.88 151 GLY A CA 1
ATOM 1201 C C . GLY A 1 151 ? -1.230 -7.389 -9.974 1.00 91.88 151 GLY A C 1
ATOM 1202 O O . GLY A 1 151 ? -0.515 -7.543 -10.963 1.00 91.88 151 GLY A O 1
ATOM 1203 N N . TRP A 1 152 ? -0.798 -7.647 -8.735 1.00 90.75 152 TRP A N 1
ATOM 1204 C CA . TRP A 1 152 ? 0.428 -8.406 -8.518 1.00 90.75 152 TRP A CA 1
ATOM 1205 C C . TRP A 1 152 ? 0.294 -9.793 -9.149 1.00 90.75 152 TRP A C 1
ATOM 1207 O O . TRP A 1 152 ? -0.615 -10.554 -8.820 1.00 90.75 152 TRP A O 1
ATOM 1217 N N . VAL A 1 153 ? 1.234 -10.140 -10.021 1.00 86.81 153 VAL A N 1
ATOM 1218 C CA . VAL A 1 153 ? 1.346 -11.478 -10.607 1.00 86.81 153 VAL A CA 1
ATOM 1219 C C . VAL A 1 153 ? 2.627 -12.106 -10.090 1.00 86.81 153 VAL A C 1
ATOM 1221 O O . VAL A 1 153 ? 3.651 -11.437 -10.004 1.00 86.81 153 VAL A O 1
ATOM 1224 N N . LYS A 1 154 ? 2.624 -13.396 -9.756 1.00 82.44 154 LYS A N 1
ATOM 1225 C CA . LYS A 1 154 ? 3.866 -14.081 -9.379 1.00 82.44 154 LYS A CA 1
ATOM 1226 C C . LYS A 1 154 ? 4.893 -13.937 -10.513 1.00 82.44 154 LYS A C 1
ATOM 1228 O O . LYS A 1 154 ? 4.614 -14.335 -11.642 1.00 82.44 154 LYS A O 1
ATOM 1233 N N . GLY A 1 155 ? 6.052 -13.345 -10.224 1.00 75.00 155 GLY A N 1
ATOM 1234 C CA . GLY A 1 155 ? 7.101 -13.130 -11.217 1.00 75.00 155 GLY A CA 1
ATOM 1235 C C . GLY A 1 155 ? 7.850 -11.801 -11.097 1.00 75.00 155 GLY A C 1
ATOM 1236 O O . GLY A 1 155 ? 7.899 -11.136 -10.057 1.00 75.00 155 GLY A O 1
ATOM 1237 N N . ILE A 1 156 ? 8.461 -11.402 -12.212 1.00 76.44 156 ILE A N 1
ATOM 1238 C CA . ILE A 1 156 ? 9.542 -10.415 -12.242 1.00 76.44 156 ILE A CA 1
ATOM 1239 C C . ILE A 1 156 ? 9.018 -8.988 -12.012 1.00 76.44 156 ILE A C 1
ATOM 1241 O O . ILE A 1 156 ? 8.166 -8.478 -12.736 1.00 76.44 156 ILE A O 1
ATOM 1245 N N . ARG A 1 157 ? 9.603 -8.298 -11.026 1.00 74.94 157 ARG A N 1
ATOM 1246 C CA . ARG A 1 157 ? 9.313 -6.887 -10.708 1.00 74.94 157 ARG A CA 1
ATOM 1247 C C . ARG A 1 157 ? 9.873 -5.900 -11.725 1.00 74.94 157 ARG A C 1
ATOM 1249 O O . ARG A 1 157 ? 9.180 -4.998 -12.185 1.00 74.94 157 ARG A O 1
ATOM 1256 N N . SER A 1 158 ? 11.151 -6.048 -12.036 1.00 80.19 158 SER A N 1
ATOM 1257 C CA . SER A 1 158 ? 11.901 -5.168 -12.927 1.00 80.19 158 SER A CA 1
ATOM 1258 C C . SER A 1 158 ? 13.164 -5.879 -13.408 1.00 80.19 158 SER A C 1
ATOM 1260 O O . SER A 1 158 ? 13.460 -6.983 -12.959 1.00 80.19 158 SER A O 1
ATOM 1262 N N . ARG A 1 159 ? 13.929 -5.268 -14.314 1.00 87.38 159 ARG A N 1
ATOM 1263 C CA . ARG A 1 159 ? 15.289 -5.722 -14.650 1.00 87.38 159 ARG A CA 1
ATOM 1264 C C . ARG A 1 159 ? 16.206 -4.535 -14.909 1.00 87.38 159 ARG A C 1
ATOM 1266 O O . ARG A 1 159 ? 15.778 -3.525 -15.463 1.00 87.38 159 ARG A O 1
ATOM 1273 N N . ASN A 1 160 ? 17.473 -4.683 -14.545 1.00 87.75 160 ASN A N 1
ATOM 1274 C CA . ASN A 1 160 ? 18.513 -3.717 -14.879 1.00 87.75 160 ASN A CA 1
ATOM 1275 C C . ASN A 1 160 ? 18.746 -3.633 -16.391 1.00 87.75 160 ASN A C 1
ATOM 1277 O O . ASN A 1 160 ? 18.658 -4.639 -17.097 1.00 87.75 160 ASN A O 1
ATOM 1281 N N . GLY A 1 161 ? 19.133 -2.454 -16.870 1.00 88.81 161 GLY A N 1
ATOM 1282 C CA . GLY A 1 161 ? 19.703 -2.255 -18.197 1.00 88.81 161 GLY A CA 1
ATOM 1283 C C . GLY A 1 161 ? 21.235 -2.309 -18.186 1.00 88.81 161 GLY A C 1
ATOM 1284 O O . GLY A 1 161 ? 21.873 -1.829 -17.253 1.00 88.81 161 GLY A O 1
ATOM 1285 N N . LYS A 1 162 ? 21.860 -2.875 -19.228 1.00 85.69 162 LYS A N 1
ATOM 1286 C CA . LYS A 1 162 ? 23.329 -2.832 -19.429 1.00 85.69 162 LYS A CA 1
ATOM 1287 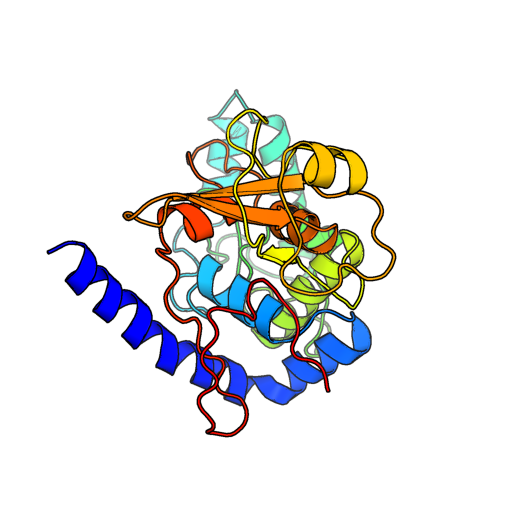C C . LYS A 1 162 ? 23.824 -1.498 -20.005 1.00 85.69 162 LYS A C 1
ATOM 1289 O O . LYS A 1 162 ? 25.025 -1.266 -20.058 1.00 85.69 162 LYS A O 1
ATOM 1294 N N . ARG A 1 163 ? 22.915 -0.639 -20.467 1.00 88.50 163 ARG A N 1
AT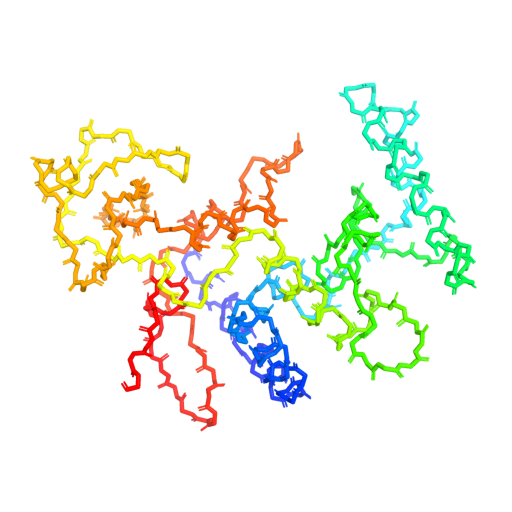OM 1295 C CA . ARG A 1 163 ? 23.194 0.607 -21.199 1.00 88.50 163 ARG A CA 1
ATOM 1296 C C . ARG A 1 163 ? 22.236 1.711 -20.750 1.00 88.50 163 ARG A C 1
ATOM 1298 O O . ARG A 1 163 ? 21.422 1.496 -19.855 1.00 88.50 163 ARG A O 1
ATOM 1305 N N . GLN A 1 164 ? 22.356 2.893 -21.342 1.00 89.12 164 GLN A N 1
ATOM 1306 C CA . GLN A 1 164 ? 21.547 4.061 -21.002 1.00 89.12 164 GLN A CA 1
ATOM 1307 C C . GLN A 1 164 ? 20.642 4.450 -22.171 1.00 89.12 164 GLN A C 1
ATOM 1309 O O . GLN A 1 164 ? 21.018 4.254 -23.321 1.00 89.12 164 GLN A O 1
ATOM 1314 N N . ALA A 1 165 ? 19.490 5.044 -21.862 1.00 90.56 165 ALA A N 1
ATOM 1315 C CA . ALA A 1 165 ? 18.577 5.632 -22.844 1.00 90.56 165 ALA A CA 1
ATOM 1316 C C . ALA A 1 165 ? 18.240 7.086 -22.445 1.00 90.56 165 ALA A C 1
ATOM 1318 O O . ALA A 1 165 ? 17.114 7.369 -22.033 1.00 90.56 165 ALA A O 1
ATOM 1319 N N . PRO A 1 166 ? 19.218 8.016 -22.485 1.00 90.81 166 PRO A N 1
ATOM 1320 C CA . PRO A 1 166 ? 19.066 9.359 -21.918 1.00 90.81 166 PRO A CA 1
ATOM 1321 C C . PRO A 1 166 ? 18.070 10.255 -22.663 1.00 90.81 166 PRO A C 1
ATOM 1323 O O . PRO A 1 166 ? 17.529 11.170 -22.050 1.00 90.81 166 PRO A O 1
ATOM 1326 N N . GLY A 1 167 ? 17.810 9.986 -23.947 1.00 92.56 167 GLY A N 1
ATOM 1327 C CA . GLY A 1 167 ? 16.862 10.754 -24.763 1.00 92.56 167 GLY A CA 1
ATOM 1328 C C . GLY A 1 167 ? 15.387 10.434 -24.502 1.00 92.56 167 GLY A C 1
ATOM 1329 O O . GLY A 1 167 ? 14.516 11.147 -24.988 1.00 92.56 167 GLY A O 1
ATOM 1330 N N . LEU A 1 168 ? 15.086 9.378 -23.741 1.00 93.75 168 LEU A N 1
ATOM 1331 C CA . LEU A 1 168 ? 13.713 8.987 -23.435 1.00 93.75 168 LEU A CA 1
ATOM 1332 C C . LEU A 1 168 ? 13.234 9.603 -22.117 1.00 93.75 168 LEU A C 1
ATOM 1334 O O . LEU A 1 168 ? 13.956 9.643 -21.113 1.00 93.75 168 LEU A O 1
ATOM 1338 N N . LEU A 1 169 ? 11.959 10.006 -22.089 1.00 95.19 169 LEU A N 1
ATOM 1339 C CA . LEU A 1 169 ? 11.288 10.339 -20.834 1.00 95.19 169 LEU A CA 1
ATOM 1340 C C . LEU A 1 169 ? 11.313 9.117 -19.914 1.00 95.19 169 LEU A C 1
ATOM 1342 O O . LEU A 1 169 ? 11.103 7.986 -20.357 1.00 95.19 169 LEU A O 1
ATOM 1346 N N . ASN A 1 170 ? 11.550 9.356 -18.627 1.00 90.00 170 ASN A N 1
ATOM 1347 C CA . ASN A 1 170 ? 11.665 8.322 -17.604 1.00 90.00 170 ASN A CA 1
ATOM 1348 C C . ASN A 1 170 ? 10.660 8.551 -16.465 1.00 90.00 170 ASN A C 1
ATOM 1350 O O . ASN A 1 170 ? 10.131 9.645 -16.276 1.00 90.00 170 ASN A O 1
ATOM 1354 N N . GLY A 1 171 ? 10.391 7.491 -15.709 1.00 84.31 171 GLY A N 1
ATOM 1355 C CA . GLY A 1 171 ? 9.446 7.456 -14.600 1.00 84.31 171 GLY A CA 1
ATOM 1356 C C . GLY A 1 171 ? 8.473 6.283 -14.715 1.00 84.31 171 GLY A C 1
ATOM 1357 O O . GLY A 1 171 ? 8.189 5.790 -15.804 1.00 84.31 171 GLY A O 1
ATOM 1358 N N . PHE A 1 172 ? 7.906 5.860 -13.584 1.00 84.56 172 PHE A N 1
ATOM 1359 C CA . PHE A 1 172 ? 7.031 4.678 -13.493 1.00 84.56 172 PHE A CA 1
ATOM 1360 C C . PHE A 1 172 ? 5.726 4.777 -14.310 1.00 84.56 172 PHE A C 1
ATOM 1362 O O . PHE A 1 172 ? 5.054 3.769 -14.535 1.00 84.56 172 PHE A O 1
ATOM 1369 N N . LYS A 1 173 ? 5.355 5.989 -14.749 1.00 86.19 173 LYS A N 1
ATOM 1370 C CA . LYS A 1 173 ? 4.198 6.246 -15.622 1.00 86.19 173 LYS A CA 1
ATOM 1371 C C . LYS A 1 173 ? 4.509 6.077 -17.112 1.00 86.19 173 LYS A C 1
ATOM 1373 O O . LYS A 1 173 ? 3.581 5.976 -17.901 1.00 86.19 173 LYS A O 1
ATOM 1378 N N . THR A 1 174 ? 5.784 6.044 -17.499 1.00 92.94 174 THR A N 1
ATOM 1379 C CA . THR A 1 174 ? 6.173 5.843 -18.902 1.00 92.94 174 THR A CA 1
ATOM 1380 C C . THR A 1 174 ? 5.815 4.434 -19.367 1.00 92.94 174 THR A C 1
ATOM 1382 O O . THR A 1 174 ? 5.709 3.509 -18.553 1.00 92.94 174 THR A O 1
ATOM 1385 N N . ARG A 1 175 ? 5.602 4.267 -20.671 1.00 95.88 175 ARG A N 1
ATOM 1386 C CA . ARG A 1 175 ? 5.298 2.984 -21.306 1.00 95.88 175 ARG A CA 1
ATOM 1387 C C . ARG A 1 175 ? 5.983 2.953 -22.666 1.00 95.88 175 ARG A C 1
ATOM 1389 O O . ARG A 1 175 ? 5.676 3.775 -23.519 1.00 95.88 175 ARG A O 1
ATOM 1396 N N . TYR A 1 176 ? 6.905 2.017 -22.839 1.00 97.25 176 TYR A N 1
ATOM 1397 C CA . TYR A 1 176 ? 7.590 1.754 -24.098 1.00 97.25 176 TYR A CA 1
ATOM 1398 C C . TYR A 1 176 ? 7.516 0.262 -24.394 1.00 97.25 176 TYR A C 1
ATOM 1400 O O . TYR A 1 176 ? 7.550 -0.562 -23.476 1.00 97.25 176 TYR A O 1
ATOM 1408 N N . SER A 1 177 ? 7.452 -0.094 -25.671 1.00 97.69 177 SER A N 1
ATOM 1409 C CA . SER A 1 177 ? 7.737 -1.465 -26.094 1.00 97.69 177 SER A CA 1
ATOM 1410 C C . SER A 1 177 ? 9.200 -1.821 -25.819 1.00 97.69 177 SER A C 1
ATOM 1412 O O . SER A 1 177 ? 10.079 -0.952 -25.804 1.00 97.69 177 SER A O 1
ATOM 1414 N N . ILE A 1 178 ? 9.485 -3.109 -25.615 1.00 96.50 178 ILE A N 1
ATOM 1415 C CA . ILE A 1 178 ? 10.871 -3.566 -25.434 1.00 96.50 178 ILE A CA 1
ATOM 1416 C C . ILE A 1 178 ? 11.718 -3.256 -26.677 1.00 96.50 178 ILE A C 1
ATOM 1418 O O . ILE A 1 178 ? 12.883 -2.891 -26.535 1.00 96.50 178 ILE A O 1
ATOM 1422 N N . SER A 1 179 ? 11.132 -3.304 -27.879 1.00 96.62 179 SER A N 1
ATOM 1423 C CA . SER A 1 179 ? 11.810 -2.925 -29.124 1.00 96.62 179 SER A CA 1
ATOM 1424 C C . SER A 1 179 ? 12.171 -1.436 -29.176 1.00 96.62 179 SER A C 1
ATOM 1426 O O . SER A 1 179 ? 13.286 -1.109 -29.570 1.00 96.62 179 SER A O 1
ATOM 1428 N N . GLN A 1 180 ? 11.299 -0.530 -28.714 1.00 97.56 180 GLN A N 1
ATOM 1429 C CA . GLN A 1 180 ? 11.628 0.901 -28.596 1.00 97.56 180 GLN A CA 1
ATOM 1430 C C . GLN A 1 180 ? 12.785 1.145 -27.619 1.00 97.56 180 GLN A C 1
ATOM 1432 O O . GLN A 1 180 ? 13.676 1.942 -27.905 1.00 97.56 180 GLN A O 1
ATOM 1437 N N . LEU A 1 181 ? 12.798 0.450 -26.478 1.00 97.12 181 LEU A N 1
ATOM 1438 C CA . LEU A 1 181 ? 13.896 0.551 -25.512 1.00 97.12 181 LEU A CA 1
ATOM 1439 C C . LEU A 1 181 ? 15.209 0.001 -26.088 1.00 97.12 181 LEU A C 1
ATOM 1441 O O . LEU A 1 181 ? 16.257 0.618 -25.897 1.00 97.12 181 LEU A O 1
ATOM 1445 N N . ALA A 1 182 ? 15.144 -1.099 -26.843 1.00 95.94 182 ALA A N 1
ATOM 1446 C CA . ALA A 1 182 ? 16.284 -1.657 -27.564 1.00 95.94 182 ALA A CA 1
ATOM 1447 C C . ALA A 1 182 ? 16.825 -0.695 -28.633 1.00 95.94 182 ALA A C 1
ATOM 1449 O O . ALA A 1 182 ? 18.034 -0.475 -28.693 1.00 95.94 182 ALA A O 1
ATOM 1450 N N . ALA A 1 183 ? 15.944 -0.062 -29.413 1.00 96.69 183 ALA A N 1
ATOM 1451 C CA . ALA A 1 183 ? 16.311 0.950 -30.404 1.00 96.69 183 ALA A CA 1
ATOM 1452 C C . ALA A 1 183 ? 16.944 2.197 -29.762 1.00 96.69 183 ALA A C 1
ATOM 1454 O O . ALA A 1 183 ? 17.861 2.787 -30.325 1.00 96.69 183 ALA A O 1
ATOM 1455 N N . ALA A 1 184 ? 16.523 2.555 -28.545 1.00 95.88 184 ALA A N 1
ATOM 1456 C CA . ALA A 1 184 ? 17.151 3.604 -27.739 1.00 95.88 184 ALA A CA 1
ATOM 1457 C C . ALA A 1 184 ? 18.476 3.169 -27.073 1.00 95.88 184 ALA A C 1
ATOM 1459 O O . ALA A 1 184 ? 19.043 3.918 -26.277 1.00 95.88 184 ALA A O 1
ATOM 1460 N N . GLY A 1 185 ? 18.966 1.960 -27.369 1.00 94.69 185 GLY A N 1
ATOM 1461 C CA . GLY A 1 185 ? 20.245 1.432 -26.902 1.00 94.69 185 GLY A CA 1
ATOM 1462 C C . GLY A 1 185 ? 20.188 0.694 -25.565 1.00 94.69 185 GLY A C 1
ATOM 1463 O O . GLY A 1 185 ? 21.221 0.202 -25.106 1.00 94.69 185 GLY A O 1
ATOM 1464 N N . LEU A 1 186 ? 19.020 0.576 -24.927 1.00 95.38 186 LEU A N 1
ATOM 1465 C CA . LEU A 1 186 ? 18.867 -0.150 -23.669 1.00 95.38 186 LEU A CA 1
ATOM 1466 C C . LEU A 1 186 ? 18.781 -1.657 -23.934 1.00 95.38 186 LEU A C 1
ATOM 1468 O O . LEU A 1 186 ? 18.000 -2.116 -24.752 1.00 95.38 186 LEU A O 1
ATOM 1472 N N . THR A 1 187 ? 19.527 -2.466 -23.184 1.00 94.75 187 THR A N 1
ATOM 1473 C CA . THR A 1 187 ? 19.451 -3.938 -23.267 1.00 94.75 187 THR A CA 1
ATOM 1474 C C . THR A 1 187 ? 19.257 -4.528 -21.876 1.00 94.75 187 THR A C 1
ATOM 1476 O O . THR A 1 187 ? 19.906 -4.060 -20.933 1.00 94.75 187 THR A O 1
ATOM 1479 N N . PRO A 1 188 ? 18.349 -5.501 -21.694 1.00 93.50 188 PRO A N 1
ATOM 1480 C CA . PRO A 1 188 ? 18.081 -6.058 -20.378 1.00 93.50 188 PRO A CA 1
ATOM 1481 C C . PRO A 1 188 ? 19.266 -6.911 -19.900 1.00 93.50 188 PRO A C 1
ATOM 1483 O O . PRO A 1 188 ? 19.856 -7.676 -20.660 1.00 93.50 188 PRO A O 1
ATOM 1486 N N . GLN A 1 189 ? 19.639 -6.775 -18.625 1.00 91.00 189 GLN A N 1
ATOM 1487 C CA . GLN A 1 189 ? 20.720 -7.561 -18.018 1.00 91.00 189 GLN A CA 1
ATOM 1488 C C . GLN A 1 189 ? 20.370 -9.042 -17.876 1.00 91.00 189 GLN A C 1
ATOM 1490 O O . GLN A 1 189 ? 21.259 -9.888 -17.927 1.00 91.00 189 GLN A O 1
ATOM 1495 N N . GLN A 1 190 ? 19.086 -9.330 -17.693 1.00 90.25 190 GLN A N 1
ATOM 1496 C CA . GLN A 1 190 ? 18.517 -10.662 -17.543 1.00 90.25 190 GLN A CA 1
ATOM 1497 C C . GLN A 1 190 ? 17.233 -10.750 -18.378 1.00 90.25 190 GLN A C 1
ATOM 1499 O O . GLN A 1 190 ? 16.613 -9.710 -18.618 1.00 90.25 190 GLN A O 1
ATOM 1504 N N . PRO A 1 191 ? 16.791 -11.957 -18.776 1.00 91.62 191 PRO A N 1
ATOM 1505 C CA . PRO A 1 191 ? 15.575 -12.126 -19.563 1.00 91.62 191 PRO A CA 1
ATOM 1506 C C . PRO A 1 191 ? 14.352 -11.445 -18.934 1.00 91.62 191 PRO A C 1
ATOM 1508 O O . PRO A 1 191 ? 14.135 -11.506 -17.715 1.00 91.62 191 PRO A O 1
ATOM 1511 N N . LEU A 1 192 ? 13.548 -10.810 -19.791 1.00 90.44 192 LEU A N 1
ATOM 1512 C CA . LEU A 1 192 ? 12.276 -10.174 -19.433 1.00 90.44 192 LEU A CA 1
ATOM 1513 C C . LEU A 1 192 ? 11.092 -11.159 -19.497 1.00 90.44 192 LEU A C 1
ATOM 1515 O O . LEU A 1 192 ? 9.954 -10.745 -19.322 1.00 90.44 192 LEU A O 1
ATOM 1519 N N . GLY A 1 193 ? 11.326 -12.446 -19.774 1.00 89.25 193 GLY A N 1
ATOM 1520 C CA . GLY A 1 193 ? 10.246 -13.398 -20.051 1.00 89.25 193 GLY A CA 1
ATOM 1521 C C . GLY A 1 193 ? 9.416 -12.956 -21.260 1.00 89.25 193 GLY A C 1
ATOM 1522 O O . GLY A 1 193 ? 9.971 -12.487 -22.251 1.00 89.25 193 GLY A O 1
ATOM 1523 N N . ASN A 1 194 ? 8.090 -13.049 -21.150 1.00 91.06 194 ASN A N 1
ATOM 1524 C CA . ASN A 1 194 ? 7.160 -12.727 -22.241 1.00 91.06 194 ASN A CA 1
ATOM 1525 C C . ASN A 1 194 ? 6.727 -11.246 -22.276 1.00 91.06 194 ASN A C 1
ATOM 1527 O O . ASN A 1 194 ? 5.828 -10.884 -23.036 1.00 91.06 194 ASN A O 1
ATOM 1531 N N . HIS A 1 195 ? 7.322 -10.376 -21.451 1.00 92.75 195 HIS A N 1
ATOM 1532 C CA . HIS A 1 195 ? 6.929 -8.969 -21.378 1.00 92.75 195 HIS A CA 1
ATOM 1533 C C . HIS A 1 195 ? 7.275 -8.208 -22.666 1.00 92.75 195 HIS A C 1
ATOM 1535 O O . HIS A 1 195 ? 8.434 -8.136 -23.064 1.00 92.75 195 HIS A O 1
ATOM 1541 N N . GLN A 1 196 ? 6.264 -7.579 -23.271 1.00 94.06 196 GLN A N 1
ATOM 1542 C CA . GLN A 1 196 ? 6.401 -6.797 -24.510 1.00 94.06 196 GLN A CA 1
ATOM 1543 C C . GLN A 1 196 ? 6.545 -5.290 -24.272 1.00 94.06 196 GLN A C 1
ATOM 1545 O O . GLN A 1 196 ? 6.925 -4.546 -25.177 1.00 94.06 196 GLN A O 1
ATOM 1550 N N . GLN A 1 197 ? 6.268 -4.827 -23.052 1.00 95.19 197 GLN A N 1
ATOM 1551 C CA . GLN A 1 197 ? 6.338 -3.419 -22.676 1.00 95.19 197 GLN A CA 1
ATOM 1552 C C . GLN A 1 197 ? 6.913 -3.244 -21.270 1.00 95.19 197 GLN A C 1
ATOM 1554 O O . GLN A 1 197 ? 6.764 -4.111 -20.407 1.00 95.19 197 GLN A O 1
ATOM 1559 N N . ALA A 1 198 ? 7.537 -2.093 -21.036 1.00 95.75 198 ALA A N 1
ATOM 1560 C CA . ALA A 1 198 ? 8.035 -1.676 -19.734 1.00 95.75 198 ALA A CA 1
ATOM 1561 C C . ALA A 1 198 ? 7.995 -0.148 -19.591 1.00 95.75 198 ALA A C 1
ATOM 1563 O O . ALA A 1 198 ? 8.022 0.600 -20.570 1.00 95.75 198 ALA A O 1
ATOM 1564 N N . SER A 1 199 ? 7.969 0.325 -18.349 1.00 94.25 199 SER A N 1
ATOM 1565 C CA . SER A 1 199 ? 8.345 1.708 -18.039 1.00 94.25 199 SER A CA 1
ATOM 1566 C C . SER A 1 199 ? 9.867 1.859 -18.035 1.00 94.25 199 SER A C 1
ATOM 1568 O O . SER A 1 199 ? 10.581 0.932 -17.645 1.00 94.25 199 SER A O 1
ATOM 1570 N N . LEU A 1 200 ? 10.365 3.031 -18.429 1.00 94.56 200 LEU A N 1
ATOM 1571 C CA . LEU A 1 200 ? 11.774 3.381 -18.292 1.00 94.56 200 LEU A CA 1
ATOM 1572 C C . LEU A 1 200 ? 12.000 4.038 -16.933 1.00 94.56 200 LEU A C 1
ATOM 1574 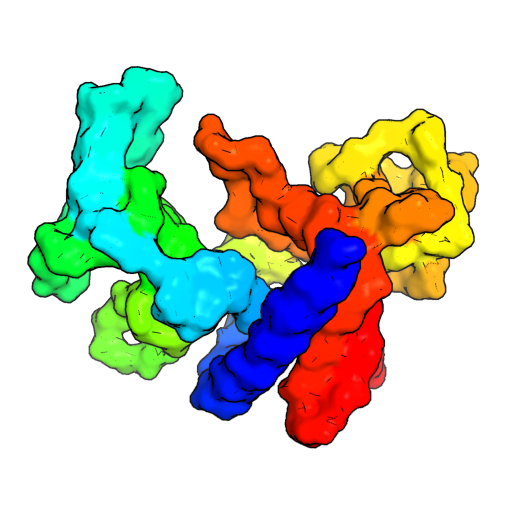O O . LEU A 1 200 ? 11.545 5.155 -16.693 1.00 94.56 200 LEU A O 1
ATOM 1578 N N . LEU A 1 201 ? 12.724 3.373 -16.042 1.00 90.19 201 LEU A N 1
ATOM 1579 C CA . LEU A 1 201 ? 13.119 3.954 -14.761 1.00 90.19 201 LEU A CA 1
ATOM 1580 C C . LEU A 1 201 ? 14.563 4.437 -14.847 1.00 90.19 201 LEU A C 1
ATOM 1582 O O . LEU A 1 201 ? 15.412 3.753 -15.418 1.00 90.19 201 LEU A O 1
ATOM 1586 N N . ARG A 1 202 ? 14.841 5.595 -14.245 1.00 88.44 202 ARG A N 1
ATOM 1587 C CA . ARG A 1 202 ? 16.184 6.168 -14.141 1.00 88.44 202 ARG A CA 1
ATOM 1588 C C . ARG A 1 202 ? 16.476 6.501 -12.683 1.00 88.44 202 ARG A C 1
ATOM 1590 O O . ARG A 1 202 ? 15.747 7.282 -12.074 1.00 88.44 202 ARG A O 1
ATOM 1597 N N . LEU A 1 203 ? 17.521 5.896 -12.130 1.00 82.88 203 LEU A N 1
ATOM 1598 C CA . LEU A 1 203 ? 17.976 6.115 -10.758 1.00 82.88 203 LEU A CA 1
ATOM 1599 C C . LEU A 1 203 ? 19.293 6.886 -10.792 1.00 82.88 203 LEU A C 1
ATOM 1601 O O . LEU A 1 203 ? 20.203 6.497 -11.521 1.00 82.88 203 LEU A O 1
ATOM 1605 N N . ASP A 1 204 ? 19.387 7.958 -10.014 1.00 82.06 204 ASP A N 1
ATOM 1606 C CA . ASP A 1 204 ? 20.649 8.654 -9.768 1.00 82.06 204 ASP A CA 1
ATOM 1607 C C . ASP A 1 204 ? 21.412 7.906 -8.669 1.00 82.06 204 ASP A C 1
ATOM 1609 O O . ASP A 1 204 ? 20.919 7.765 -7.550 1.00 82.06 204 ASP A O 1
ATOM 1613 N N . VAL A 1 205 ? 22.593 7.384 -9.001 1.00 82.50 205 VAL A N 1
ATOM 1614 C CA . VAL A 1 205 ? 23.446 6.642 -8.060 1.00 82.50 205 VAL A CA 1
ATOM 1615 C C . VAL A 1 205 ? 24.683 7.438 -7.633 1.00 82.50 205 VAL A C 1
ATOM 1617 O O . VAL A 1 205 ? 25.617 6.872 -7.065 1.00 82.50 205 VAL A O 1
ATOM 1620 N N . GLY A 1 206 ? 24.705 8.747 -7.896 1.00 83.06 206 GLY A N 1
ATOM 1621 C CA . GLY A 1 206 ? 25.786 9.670 -7.551 1.00 83.06 206 GLY A CA 1
ATOM 1622 C C . GLY A 1 206 ? 26.929 9.687 -8.566 1.00 83.06 206 GLY A C 1
ATOM 1623 O O . GLY A 1 206 ? 27.384 10.756 -8.951 1.00 83.06 206 GLY A O 1
ATOM 1624 N N . THR A 1 207 ? 27.375 8.523 -9.048 1.00 85.06 207 THR A N 1
ATOM 1625 C CA . THR A 1 207 ? 28.400 8.426 -10.111 1.00 85.06 207 THR A CA 1
ATOM 1626 C C . THR A 1 207 ? 27.817 8.466 -11.527 1.00 85.06 207 THR A C 1
ATOM 1628 O O . THR A 1 207 ? 28.559 8.402 -12.503 1.00 85.06 207 THR A O 1
ATOM 1631 N N . GLY A 1 208 ? 26.492 8.535 -11.655 1.00 85.44 208 GLY A N 1
ATOM 1632 C CA . GLY A 1 208 ? 25.778 8.519 -12.926 1.00 85.44 208 GLY A CA 1
ATOM 1633 C C . GLY A 1 208 ? 24.362 7.974 -12.771 1.00 85.44 208 GLY A C 1
ATOM 1634 O O . GLY A 1 208 ? 23.824 7.895 -11.665 1.00 85.44 208 GLY A O 1
ATOM 1635 N N . TYR A 1 209 ? 23.766 7.562 -13.891 1.00 86.38 209 TYR A N 1
ATOM 1636 C CA . TYR A 1 209 ? 22.410 7.022 -13.921 1.00 86.38 209 TYR A CA 1
ATOM 1637 C C . TYR A 1 209 ? 22.383 5.517 -14.183 1.00 86.38 209 TYR A C 1
ATOM 1639 O O . TYR A 1 209 ? 23.021 5.023 -15.112 1.00 86.38 209 TYR A O 1
ATOM 1647 N N . GLN A 1 210 ? 21.565 4.802 -13.412 1.00 88.38 210 GLN A N 1
ATOM 1648 C CA . GLN A 1 210 ? 21.169 3.426 -13.707 1.00 88.38 210 GLN A CA 1
ATOM 1649 C C . GLN A 1 210 ? 19.779 3.401 -14.337 1.00 88.38 210 GLN A C 1
ATOM 1651 O O . GLN A 1 210 ? 18.847 4.028 -13.830 1.00 88.38 210 GLN A O 1
ATOM 1656 N N . TYR A 1 211 ? 19.637 2.648 -15.426 1.00 90.56 211 TYR A N 1
ATOM 1657 C CA . TYR A 1 211 ? 18.376 2.491 -16.144 1.00 90.56 211 TYR A CA 1
ATOM 1658 C C . TYR A 1 211 ? 17.786 1.110 -15.894 1.00 90.56 211 TYR A C 1
ATOM 1660 O O . TYR A 1 211 ? 18.511 0.114 -15.879 1.00 90.56 211 TYR A O 1
ATOM 1668 N N . TRP A 1 212 ? 16.468 1.052 -15.725 1.00 93.25 212 TRP A N 1
ATOM 1669 C CA . TRP A 1 212 ? 15.751 -0.188 -15.456 1.00 93.25 212 TRP A CA 1
ATOM 1670 C C . TRP A 1 212 ? 14.478 -0.296 -16.289 1.00 93.25 212 TRP A C 1
ATOM 1672 O O . TRP A 1 212 ? 13.805 0.697 -16.569 1.00 93.25 212 TRP A O 1
ATOM 1682 N N . TYR A 1 213 ? 14.125 -1.538 -16.598 1.00 93.94 213 TYR A N 1
ATOM 1683 C CA . TYR A 1 213 ? 12.830 -1.944 -17.121 1.00 93.94 213 TYR A CA 1
ATOM 1684 C C . TYR A 1 213 ? 11.875 -2.118 -15.941 1.00 93.94 213 TYR A C 1
ATOM 1686 O O . TYR A 1 213 ? 11.977 -3.105 -15.211 1.00 93.94 213 TYR A O 1
ATOM 1694 N N . GLY A 1 214 ? 10.967 -1.168 -15.721 1.00 91.88 214 GLY A N 1
ATOM 1695 C CA . GLY A 1 214 ? 9.895 -1.325 -14.737 1.00 91.88 214 GLY A CA 1
ATOM 1696 C C . GLY A 1 214 ? 8.750 -2.139 -15.334 1.00 91.88 214 GLY A C 1
ATOM 1697 O O . GLY A 1 214 ? 8.063 -1.641 -16.228 1.00 91.88 214 GLY A O 1
ATOM 1698 N N . LEU A 1 215 ? 8.571 -3.371 -14.852 1.00 91.31 215 LEU A N 1
ATOM 1699 C CA . LEU A 1 215 ? 7.558 -4.328 -15.317 1.00 91.31 215 LEU A CA 1
ATOM 1700 C C . LEU A 1 215 ? 6.249 -4.158 -14.510 1.00 91.31 215 LEU A C 1
ATOM 1702 O O . LEU A 1 215 ? 6.225 -3.353 -13.571 1.00 91.31 215 LEU A O 1
ATOM 1706 N N . PRO A 1 216 ? 5.148 -4.866 -14.843 1.00 88.56 216 PRO A N 1
ATOM 1707 C CA . PRO A 1 216 ? 3.842 -4.645 -14.210 1.00 88.56 216 PRO A CA 1
ATOM 1708 C C . PRO A 1 216 ? 3.869 -4.678 -12.675 1.00 88.56 216 PRO A C 1
ATOM 1710 O O . PRO A 1 216 ? 3.348 -3.767 -12.036 1.00 88.56 216 PRO A O 1
ATOM 1713 N N . ASN A 1 217 ? 4.589 -5.629 -12.078 1.00 86.38 217 ASN A N 1
ATOM 1714 C CA . ASN A 1 217 ? 4.729 -5.731 -10.622 1.00 86.38 217 ASN A CA 1
ATOM 1715 C C . ASN A 1 217 ? 5.406 -4.507 -9.977 1.00 86.38 217 ASN A C 1
ATOM 1717 O O . ASN A 1 217 ? 5.066 -4.139 -8.852 1.00 86.38 217 ASN A O 1
ATOM 1721 N N . PHE A 1 218 ? 6.341 -3.833 -10.665 1.00 84.31 218 PHE A N 1
ATOM 1722 C CA . PHE A 1 218 ? 6.892 -2.568 -10.164 1.00 84.31 218 PHE A CA 1
ATOM 1723 C C . PHE A 1 218 ? 5.813 -1.484 -10.105 1.00 84.31 218 PHE A C 1
ATOM 1725 O O . PHE A 1 218 ? 5.750 -0.722 -9.141 1.00 84.31 218 PHE A O 1
ATOM 1732 N N . TYR A 1 219 ? 4.929 -1.436 -11.105 1.00 83.69 219 TYR A N 1
ATOM 1733 C CA . TYR A 1 219 ? 3.801 -0.510 -11.097 1.00 83.69 219 TYR A CA 1
ATOM 1734 C C . TYR A 1 219 ? 2.834 -0.805 -9.942 1.00 83.69 219 TYR A C 1
ATOM 1736 O O . TYR A 1 219 ? 2.414 0.141 -9.274 1.00 83.69 219 TYR A O 1
ATOM 1744 N N . THR A 1 220 ? 2.559 -2.075 -9.628 1.00 85.19 220 THR A N 1
ATOM 1745 C CA . THR A 1 220 ? 1.743 -2.464 -8.463 1.00 85.19 220 THR A CA 1
ATOM 1746 C C . THR A 1 220 ? 2.310 -1.916 -7.151 1.00 85.19 220 THR A C 1
ATOM 1748 O O . THR A 1 220 ? 1.566 -1.327 -6.371 1.00 85.19 220 THR A O 1
ATOM 1751 N N . ILE A 1 221 ? 3.632 -1.969 -6.939 1.00 82.81 221 ILE A N 1
ATOM 1752 C CA . ILE A 1 221 ? 4.273 -1.357 -5.755 1.00 82.81 221 ILE A CA 1
ATOM 1753 C C . ILE A 1 221 ? 3.982 0.152 -5.683 1.00 82.81 221 ILE A C 1
ATOM 1755 O O . ILE A 1 221 ? 3.738 0.695 -4.605 1.00 82.81 221 ILE A O 1
ATOM 1759 N N . THR A 1 222 ? 3.953 0.851 -6.824 1.00 80.81 222 THR A N 1
ATOM 1760 C CA . THR A 1 222 ? 3.642 2.292 -6.847 1.00 80.81 222 THR A CA 1
ATOM 1761 C C . THR A 1 222 ? 2.190 2.622 -6.493 1.00 80.81 222 THR A C 1
ATOM 1763 O O . THR A 1 222 ? 1.905 3.776 -6.171 1.00 80.81 222 THR A O 1
ATOM 1766 N N . ARG A 1 223 ? 1.278 1.638 -6.517 1.00 83.62 223 ARG A N 1
ATOM 1767 C CA . ARG A 1 223 ? -0.126 1.823 -6.118 1.00 83.62 223 ARG A CA 1
ATOM 1768 C C . ARG A 1 223 ? -0.289 1.964 -4.611 1.00 83.62 223 ARG A C 1
ATOM 1770 O O . ARG A 1 223 ? -1.140 2.737 -4.199 1.00 83.62 223 ARG A O 1
ATOM 1777 N N . TYR A 1 224 ? 0.569 1.309 -3.825 1.00 78.88 224 TYR A N 1
ATOM 1778 C CA . TYR A 1 224 ? 0.471 1.264 -2.362 1.00 78.88 224 TYR A CA 1
ATOM 1779 C C . TYR A 1 224 ? 0.652 2.644 -1.696 1.00 78.88 224 TYR A C 1
ATOM 1781 O O . TYR A 1 224 ? 0.006 2.975 -0.708 1.00 78.88 224 TYR A O 1
ATOM 1789 N N . LYS A 1 225 ? 1.487 3.504 -2.289 1.00 68.62 225 LYS A N 1
ATOM 1790 C CA . LYS A 1 225 ? 1.549 4.941 -1.986 1.00 68.62 225 LYS A CA 1
ATOM 1791 C C . LYS A 1 225 ? 1.548 5.723 -3.298 1.00 68.62 225 LYS A C 1
ATOM 1793 O O . LYS A 1 225 ? 2.632 6.042 -3.813 1.00 68.62 225 LYS A O 1
ATOM 1798 N N . PRO A 1 226 ? 0.373 6.112 -3.824 1.00 49.66 226 PRO A N 1
ATOM 1799 C CA . PRO A 1 226 ? 0.324 7.205 -4.780 1.00 49.66 226 PRO A CA 1
ATOM 1800 C C . PRO A 1 226 ? 0.962 8.417 -4.087 1.00 49.66 226 PRO A C 1
ATOM 1802 O O . PRO A 1 226 ? 0.834 8.559 -2.871 1.00 49.66 226 PRO A O 1
ATOM 1805 N N . GLN A 1 227 ? 1.716 9.246 -4.814 1.00 40.44 227 GLN A N 1
ATOM 1806 C CA . GLN A 1 227 ? 2.384 10.429 -4.250 1.00 40.44 227 GLN A CA 1
ATOM 1807 C C . GLN A 1 227 ? 1.462 11.138 -3.244 1.00 40.44 227 GLN A C 1
ATOM 1809 O O . GLN A 1 227 ? 0.384 11.596 -3.614 1.00 40.44 227 GLN A O 1
ATOM 1814 N N . HIS A 1 228 ? 1.865 11.168 -1.967 1.00 38.19 228 HIS A N 1
ATOM 1815 C CA . HIS A 1 228 ? 1.094 11.825 -0.916 1.00 38.19 228 HIS A CA 1
ATOM 1816 C C . HIS A 1 228 ? 0.818 13.272 -1.362 1.00 38.19 228 HIS A C 1
ATOM 1818 O O . HIS A 1 228 ? 1.772 13.981 -1.684 1.00 38.19 228 HIS A O 1
ATOM 1824 N N . PRO A 1 229 ? -0.425 13.773 -1.305 1.00 33.81 229 PRO A N 1
ATOM 1825 C CA . PRO A 1 229 ? -0.745 15.133 -1.754 1.00 33.81 229 PRO A CA 1
ATOM 1826 C C . PRO A 1 229 ? -0.125 16.250 -0.891 1.00 33.81 229 PRO A C 1
ATOM 1828 O O . PRO A 1 229 ? -0.277 17.430 -1.210 1.00 33.81 229 PRO A O 1
ATOM 1831 N N . LEU A 1 230 ? 0.567 15.881 0.195 1.00 36.09 230 LEU A N 1
ATOM 1832 C CA . LEU A 1 230 ? 1.308 16.765 1.102 1.00 36.09 230 LEU A CA 1
ATOM 1833 C C . LEU A 1 230 ? 2.814 16.431 1.184 1.00 36.09 230 LEU A C 1
ATOM 1835 O O . LEU A 1 230 ? 3.552 17.097 1.902 1.00 36.09 230 LEU A O 1
ATOM 1839 N N . ARG A 1 231 ? 3.304 15.407 0.465 1.00 34.41 231 ARG A N 1
ATOM 1840 C CA . ARG A 1 231 ? 4.729 15.024 0.438 1.00 34.41 231 ARG A CA 1
ATOM 1841 C C . ARG A 1 231 ? 5.210 14.831 -0.998 1.00 34.41 231 ARG A C 1
ATOM 1843 O O . ARG A 1 231 ? 4.852 13.860 -1.661 1.00 34.41 231 ARG A O 1
ATOM 1850 N N . ASN A 1 232 ? 6.126 15.695 -1.431 1.00 25.92 232 ASN A N 1
ATOM 1851 C CA . ASN A 1 232 ? 6.895 15.491 -2.657 1.00 25.92 232 ASN A CA 1
ATOM 1852 C C . ASN A 1 232 ? 7.837 14.284 -2.490 1.00 25.92 232 ASN A C 1
ATOM 1854 O O . ASN A 1 232 ? 8.885 14.377 -1.853 1.00 25.92 232 ASN A O 1
ATOM 1858 N N . GLY A 1 233 ? 7.451 13.136 -3.054 1.00 30.92 233 GLY A N 1
ATOM 1859 C CA . GLY A 1 233 ? 8.278 11.927 -3.140 1.00 30.92 233 GLY A CA 1
ATOM 1860 C C . GLY A 1 233 ? 7.506 10.663 -2.769 1.00 30.92 233 GLY A C 1
ATOM 1861 O O . GLY A 1 233 ? 7.442 10.298 -1.599 1.00 30.92 233 GLY A O 1
ATOM 1862 N N . GLY A 1 234 ? 6.930 9.989 -3.771 1.00 30.97 234 GLY A N 1
ATOM 1863 C CA . GLY A 1 234 ? 6.301 8.673 -3.595 1.00 30.97 234 GLY A CA 1
ATOM 1864 C C . GLY A 1 234 ? 7.309 7.598 -3.167 1.00 30.97 234 GLY A C 1
ATOM 1865 O O . GLY A 1 234 ? 8.518 7.800 -3.284 1.00 30.97 234 GLY A O 1
ATOM 1866 N N . LEU A 1 235 ? 6.816 6.446 -2.703 1.00 37.62 235 LEU A N 1
ATOM 1867 C CA . LEU A 1 235 ? 7.627 5.317 -2.219 1.00 37.62 235 LEU A CA 1
ATOM 1868 C C . LEU A 1 235 ? 8.738 4.929 -3.210 1.00 37.62 235 LEU A C 1
ATOM 1870 O O . LEU A 1 235 ? 9.905 4.906 -2.833 1.00 37.62 235 LEU A O 1
ATOM 1874 N N . ALA A 1 236 ? 8.395 4.795 -4.497 1.00 33.00 236 ALA A N 1
ATOM 1875 C CA . ALA A 1 236 ? 9.342 4.515 -5.581 1.00 33.00 236 ALA A CA 1
ATOM 1876 C C . ALA A 1 236 ? 10.421 5.603 -5.772 1.00 33.00 236 ALA A C 1
ATOM 1878 O O . ALA A 1 236 ? 11.519 5.319 -6.246 1.00 33.00 236 ALA A O 1
ATOM 1879 N N . VAL A 1 237 ? 10.111 6.854 -5.406 1.00 28.44 237 VAL A N 1
ATOM 1880 C CA . VAL A 1 237 ? 11.030 8.001 -5.486 1.00 28.44 237 VAL A CA 1
ATOM 1881 C C . VAL A 1 237 ? 11.905 8.108 -4.236 1.00 28.44 237 VAL A C 1
ATOM 1883 O O . VAL A 1 237 ? 13.037 8.564 -4.321 1.00 28.44 237 VAL A O 1
ATOM 1886 N N . ARG A 1 238 ? 11.433 7.666 -3.066 1.00 32.19 238 ARG A N 1
ATOM 1887 C CA . ARG A 1 238 ? 12.269 7.572 -1.857 1.00 32.19 238 ARG A CA 1
ATOM 1888 C C . ARG A 1 238 ? 13.205 6.372 -1.899 1.00 32.19 238 ARG A C 1
ATOM 1890 O O . ARG A 1 238 ? 14.361 6.513 -1.514 1.00 32.19 238 ARG A O 1
ATOM 1897 N N . THR A 1 239 ? 12.756 5.247 -2.451 1.00 33.44 239 THR A N 1
ATOM 1898 C CA . THR A 1 239 ? 13.642 4.124 -2.773 1.00 33.44 239 THR A CA 1
ATOM 1899 C C . THR A 1 239 ? 14.646 4.485 -3.867 1.00 33.44 239 THR A C 1
ATOM 1901 O O . THR A 1 239 ? 15.708 3.885 -3.892 1.00 33.44 239 THR A O 1
ATOM 1904 N N . SER A 1 240 ? 14.366 5.459 -4.748 1.00 30.14 240 SER A N 1
ATOM 1905 C CA . SER A 1 240 ? 15.305 5.877 -5.805 1.00 30.14 240 SER A CA 1
ATOM 1906 C C . SER A 1 240 ? 16.220 7.048 -5.441 1.00 30.14 240 SER A C 1
ATOM 1908 O O . SER A 1 240 ? 17.388 7.024 -5.799 1.00 30.14 240 SER A O 1
ATOM 1910 N N . ARG A 1 241 ? 15.732 8.068 -4.724 1.00 29.06 241 ARG A N 1
ATOM 1911 C CA . ARG A 1 241 ? 16.532 9.225 -4.270 1.00 29.06 241 ARG A CA 1
ATOM 1912 C C . ARG A 1 241 ? 17.295 8.949 -2.972 1.00 29.06 241 ARG A C 1
ATOM 1914 O O . ARG A 1 241 ? 18.246 9.654 -2.663 1.00 29.06 241 ARG A O 1
ATOM 1921 N N . GLY A 1 242 ? 16.866 7.951 -2.196 1.00 28.62 242 GLY A N 1
ATOM 1922 C CA . GLY A 1 242 ? 17.456 7.564 -0.910 1.00 28.62 242 GLY A CA 1
ATOM 1923 C C . GLY A 1 242 ? 18.257 6.260 -0.945 1.00 28.62 242 GLY A C 1
ATOM 1924 O O . GLY A 1 242 ? 18.752 5.837 0.103 1.00 28.62 242 GLY A O 1
ATOM 1925 N N . ALA A 1 243 ? 18.390 5.629 -2.113 1.00 32.00 243 ALA A N 1
ATOM 1926 C CA . ALA A 1 243 ? 19.236 4.463 -2.315 1.00 32.00 243 ALA A CA 1
ATOM 1927 C C . ALA A 1 243 ? 20.131 4.682 -3.538 1.00 32.00 243 ALA A C 1
ATOM 1929 O O . ALA A 1 243 ? 19.837 4.243 -4.647 1.00 32.00 243 ALA A O 1
ATOM 1930 N N . GLY A 1 244 ? 21.300 5.281 -3.301 1.00 26.75 244 GLY A N 1
ATOM 1931 C CA . GLY A 1 244 ? 22.469 4.793 -4.021 1.00 26.75 244 GLY A CA 1
ATOM 1932 C C . GLY A 1 244 ? 22.485 3.275 -3.841 1.00 26.75 244 GLY A C 1
ATOM 1933 O O . GLY A 1 244 ? 22.362 2.801 -2.712 1.00 26.75 244 GLY A O 1
ATOM 1934 N N . ALA A 1 245 ? 22.512 2.539 -4.948 1.00 30.31 245 ALA A N 1
ATOM 1935 C CA . ALA A 1 245 ? 22.351 1.093 -5.042 1.00 30.31 245 ALA A CA 1
ATOM 1936 C C . ALA A 1 245 ? 23.287 0.306 -4.098 1.00 30.31 245 ALA A C 1
ATOM 1938 O O . ALA A 1 245 ? 24.330 -0.198 -4.513 1.00 30.31 245 ALA A O 1
ATOM 1939 N N . ARG A 1 246 ? 22.935 0.202 -2.810 1.00 28.80 246 ARG A N 1
ATOM 1940 C CA . ARG A 1 246 ? 23.683 -0.549 -1.797 1.00 28.80 246 ARG A CA 1
ATOM 1941 C C . ARG A 1 246 ? 22.743 -1.259 -0.817 1.00 28.80 246 ARG A C 1
ATOM 1943 O O . ARG A 1 246 ? 22.238 -0.674 0.131 1.00 28.80 246 ARG A O 1
ATOM 1950 N N . ALA A 1 247 ? 22.608 -2.557 -1.095 1.00 29.17 247 ALA A N 1
ATOM 1951 C CA . ALA A 1 247 ? 22.334 -3.695 -0.214 1.00 29.17 247 ALA A CA 1
ATOM 1952 C C . ALA A 1 247 ? 21.085 -3.657 0.689 1.00 29.17 247 ALA A C 1
ATOM 1954 O O . ALA A 1 247 ? 21.135 -3.236 1.844 1.00 29.17 247 ALA A O 1
ATOM 1955 N N . VAL A 1 248 ? 20.002 -4.283 0.218 1.00 38.09 248 VAL A N 1
ATOM 1956 C CA . VAL A 1 248 ? 18.875 -4.725 1.058 1.00 38.09 248 VAL A CA 1
ATOM 1957 C C . VAL A 1 248 ? 19.020 -6.219 1.363 1.00 38.09 248 VAL A C 1
ATOM 1959 O O . VAL A 1 248 ? 18.311 -7.034 0.813 1.00 38.09 248 VAL A O 1
ATOM 1962 N N . THR A 1 249 ? 19.966 -6.631 2.204 1.00 36.12 249 THR A N 1
ATOM 1963 C CA . THR A 1 249 ? 20.251 -8.065 2.465 1.00 36.12 249 THR A CA 1
ATOM 1964 C C . THR A 1 249 ? 19.113 -8.813 3.182 1.00 36.12 249 THR A C 1
ATOM 1966 O O . THR A 1 249 ? 18.946 -8.655 4.386 1.00 36.12 249 THR A O 1
ATOM 1969 N N . ILE A 1 250 ? 18.344 -9.659 2.495 1.00 39.72 250 ILE A N 1
ATOM 1970 C CA . ILE A 1 250 ? 17.375 -10.577 3.124 1.00 39.72 250 ILE A CA 1
ATOM 1971 C C . ILE A 1 250 ? 18.126 -11.563 4.032 1.00 39.72 250 ILE A C 1
ATOM 1973 O O . ILE A 1 250 ? 19.088 -12.188 3.591 1.00 39.72 250 ILE A O 1
ATOM 1977 N N . CYS A 1 251 ? 17.683 -11.715 5.283 1.00 45.88 251 CYS A N 1
ATOM 1978 C CA . CYS A 1 251 ? 18.066 -12.855 6.112 1.00 45.88 251 CYS A CA 1
ATOM 1979 C C . CYS A 1 251 ? 17.143 -14.016 5.747 1.00 45.88 251 CYS A C 1
ATOM 1981 O O . CYS A 1 251 ? 16.009 -14.058 6.207 1.00 45.88 251 CYS A O 1
ATOM 1983 N N . LYS A 1 252 ? 17.603 -14.953 4.917 1.00 41.34 252 LYS A N 1
ATOM 1984 C CA . LYS A 1 252 ? 16.937 -16.253 4.770 1.00 41.34 252 LYS A CA 1
ATOM 1985 C C . LYS A 1 252 ? 17.825 -17.280 5.462 1.00 41.34 252 LYS A C 1
ATOM 1987 O O . LYS A 1 252 ? 18.929 -17.540 4.987 1.00 41.34 252 LYS A O 1
ATOM 1992 N N . ARG A 1 253 ? 17.378 -17.820 6.604 1.00 39.19 253 ARG A N 1
ATOM 1993 C CA . ARG A 1 253 ? 18.088 -18.867 7.376 1.00 39.19 253 ARG A CA 1
ATOM 1994 C C . ARG A 1 253 ? 19.574 -18.559 7.628 1.00 39.19 253 ARG A C 1
ATOM 1996 O O . ARG A 1 253 ? 20.445 -19.324 7.218 1.00 39.19 253 ARG A O 1
ATOM 2003 N N . GLY A 1 254 ? 19.875 -17.405 8.226 1.00 35.53 254 GLY A N 1
ATOM 2004 C CA . GLY A 1 254 ? 21.240 -17.056 8.650 1.00 35.53 254 GLY A CA 1
ATOM 2005 C C . GLY A 1 254 ? 22.275 -16.873 7.529 1.00 35.53 254 GLY A C 1
ATOM 2006 O O . GLY A 1 254 ? 23.449 -16.687 7.832 1.00 35.53 254 GLY A O 1
ATOM 2007 N N . ARG A 1 255 ? 21.880 -16.901 6.247 1.00 34.66 255 ARG A N 1
ATOM 2008 C CA . ARG A 1 255 ? 22.785 -16.644 5.119 1.00 34.66 255 ARG A CA 1
ATOM 2009 C C . ARG A 1 255 ? 22.574 -15.251 4.540 1.00 34.66 255 ARG A C 1
ATOM 2011 O O . ARG A 1 255 ? 21.467 -14.879 4.152 1.00 34.66 255 ARG A O 1
ATOM 2018 N N . GLU A 1 256 ? 23.667 -14.496 4.478 1.00 36.69 256 GLU A N 1
ATOM 2019 C CA . GLU A 1 256 ? 23.734 -13.202 3.811 1.00 36.69 256 GLU A CA 1
ATOM 2020 C C . GLU A 1 256 ? 23.669 -13.391 2.291 1.00 36.69 256 GLU A C 1
ATOM 2022 O O . GLU A 1 256 ? 24.559 -13.993 1.694 1.00 36.69 256 GLU A O 1
ATOM 2027 N N . LEU A 1 257 ? 22.637 -12.849 1.640 1.00 33.91 257 LEU A N 1
ATOM 2028 C CA . LEU A 1 257 ? 22.616 -12.709 0.183 1.00 33.91 257 LEU A CA 1
ATOM 2029 C C . LEU A 1 257 ? 22.745 -11.221 -0.190 1.00 33.91 257 LEU A C 1
ATOM 2031 O O . LEU A 1 257 ? 21.911 -10.407 0.225 1.00 33.91 257 LEU A O 1
ATOM 2035 N N . PRO A 1 258 ? 23.779 -10.809 -0.951 1.00 31.02 258 PRO A N 1
ATOM 2036 C CA . PRO A 1 258 ? 23.922 -9.428 -1.394 1.00 31.02 258 PRO A CA 1
ATOM 2037 C C . PRO A 1 258 ? 22.798 -9.062 -2.372 1.00 31.02 258 PRO A C 1
ATOM 2039 O O . PRO A 1 258 ? 22.758 -9.470 -3.529 1.00 31.02 258 PRO A O 1
ATOM 2042 N N . LEU A 1 259 ? 21.862 -8.251 -1.888 1.00 38.47 259 LEU A N 1
ATOM 2043 C CA . LEU A 1 259 ? 20.655 -7.836 -2.597 1.00 38.47 259 LEU A CA 1
ATOM 2044 C C . LEU A 1 259 ? 20.782 -6.397 -3.116 1.00 38.47 259 LEU A C 1
ATOM 2046 O O . LEU A 1 259 ? 20.021 -5.499 -2.759 1.00 38.47 259 LEU A O 1
ATOM 2050 N N . ALA A 1 260 ? 21.730 -6.160 -4.017 1.00 30.47 260 ALA A N 1
ATOM 2051 C CA . ALA A 1 260 ? 21.467 -5.143 -5.039 1.00 30.47 260 ALA A CA 1
ATOM 2052 C C . ALA A 1 260 ? 20.326 -5.607 -5.974 1.00 30.47 260 ALA A C 1
ATOM 2054 O O . ALA A 1 260 ? 19.702 -4.796 -6.650 1.00 30.47 260 ALA A O 1
ATOM 2055 N N . ASN A 1 261 ? 20.010 -6.910 -5.954 1.00 32.38 261 ASN A N 1
ATOM 2056 C CA . ASN A 1 261 ? 19.164 -7.536 -6.951 1.00 32.38 261 ASN A CA 1
ATOM 2057 C C . ASN A 1 261 ? 17.710 -7.784 -6.536 1.00 32.38 261 ASN A C 1
ATOM 2059 O O . ASN A 1 261 ? 16.883 -7.657 -7.422 1.00 32.38 261 ASN A O 1
ATOM 2063 N N . GLN A 1 262 ? 17.316 -8.064 -5.284 1.00 37.31 262 GLN A N 1
ATOM 2064 C CA . GLN A 1 262 ? 15.946 -8.590 -5.056 1.00 37.31 262 GLN A CA 1
ATOM 2065 C C . GLN A 1 262 ? 14.858 -7.630 -4.563 1.00 37.31 262 GLN A C 1
ATOM 2067 O O . GLN A 1 262 ? 13.719 -8.055 -4.512 1.00 37.31 262 GLN A O 1
ATOM 2072 N N . LEU A 1 263 ? 15.072 -6.323 -4.380 1.00 35.44 263 LEU A N 1
ATOM 2073 C CA . LEU A 1 263 ? 13.916 -5.398 -4.490 1.00 35.44 263 LEU A CA 1
ATOM 2074 C C . LEU A 1 263 ? 13.486 -5.198 -5.956 1.00 35.44 263 LEU A C 1
ATOM 2076 O O . LEU A 1 263 ? 12.372 -4.755 -6.221 1.00 35.44 263 LEU A O 1
ATOM 2080 N N . PHE A 1 264 ? 14.334 -5.616 -6.903 1.00 34.38 264 PHE A N 1
ATOM 2081 C CA . PHE A 1 264 ? 14.178 -5.337 -8.325 1.00 34.38 264 PHE A CA 1
ATOM 2082 C C . PHE A 1 264 ? 14.310 -6.559 -9.260 1.00 34.38 264 PHE A C 1
ATOM 2084 O O . PHE A 1 264 ? 14.136 -6.380 -10.455 1.00 34.38 264 PHE A O 1
ATOM 2091 N N . SER A 1 265 ? 14.582 -7.780 -8.788 1.00 25.81 265 SER A N 1
ATOM 2092 C CA . SER A 1 265 ? 14.680 -9.019 -9.589 1.00 25.81 265 SER A CA 1
ATOM 2093 C C . SER A 1 265 ? 14.549 -10.265 -8.694 1.00 25.81 265 SER A C 1
ATOM 2095 O O . SER A 1 265 ? 15.155 -10.321 -7.630 1.00 25.81 265 SER A O 1
ATOM 2097 N N . GLU A 1 266 ? 13.746 -11.259 -9.083 1.00 31.38 266 GLU A N 1
ATOM 2098 C CA . GLU A 1 266 ? 13.660 -12.541 -8.357 1.00 31.38 266 GLU A CA 1
ATOM 2099 C C . GLU A 1 266 ? 14.936 -13.380 -8.542 1.00 31.38 266 GLU A C 1
ATOM 2101 O O . GLU A 1 266 ? 15.545 -13.374 -9.618 1.00 31.38 266 GLU A O 1
ATOM 2106 N N . SER A 1 267 ? 15.317 -14.119 -7.493 1.00 25.22 267 SER A N 1
ATOM 2107 C CA . SER A 1 267 ? 16.275 -15.224 -7.565 1.00 25.22 267 SER A CA 1
ATOM 2108 C C . SER A 1 267 ? 15.621 -16.439 -8.213 1.00 25.22 267 SER A C 1
ATOM 2110 O O . SER A 1 267 ? 14.633 -16.954 -7.688 1.00 25.22 267 SER A O 1
ATOM 2112 N N . SER A 1 268 ? 16.202 -16.905 -9.315 1.00 26.61 268 SER A N 1
ATOM 2113 C CA . SER A 1 268 ? 15.940 -18.227 -9.874 1.00 26.61 268 SER A CA 1
ATOM 2114 C C . SER A 1 268 ? 16.172 -19.287 -8.797 1.00 26.61 268 SER A C 1
ATOM 2116 O O . SER A 1 268 ? 17.213 -19.267 -8.136 1.00 26.61 268 SER A O 1
ATOM 2118 N N . SER A 1 269 ? 15.183 -20.159 -8.601 1.00 27.27 269 SER A N 1
ATOM 2119 C CA . SER A 1 269 ? 15.454 -21.517 -8.113 1.00 27.27 269 SER A CA 1
ATOM 2120 C C . SER A 1 269 ? 16.043 -22.313 -9.268 1.00 27.27 269 SER A C 1
ATOM 2122 O O . SER A 1 269 ? 15.581 -22.057 -10.405 1.00 27.27 269 SER A O 1
#

Radius of gyration: 19.57 Å; Cα contacts (8 Å, |Δi|>4): 451; chains: 1; bounding box: 48×44×51 Å

Mean predicted aligned error: 9.18 Å

pLDDT: mean 80.59, std 25.2, range [22.17, 98.88]